Protein AF-A0A7C4V1N6-F1 (afdb_monomer_lite)

Foldseek 3Di:
DDDPDPPPQLFAQPVPLLLVVQVVQVVVVPDPDDDDDQDAAEEEEEEEPDDDPPVSVVVSVVVDPRYDYDYADPPPDPRCPQVDADDPRGQEYEYPYAAQDDDPSSVVRVVNCLQVAREYHYDDNSLNHNLVDLCSCQVQQKHAACAFQDDDPNDGFHHKDKDFQDWWFKQQPDCPPSSNPPPHTDIGGYMAIDRMDGHPQWAAGMATPPPRHDGGPDTWHRDNSYID

Sequence (228 aa):
MFRITNLRRICFMLISVLLLGLMLLSLQSFGSDSKGGESKIKVAVIVGGHNYDKKAFEEMWSSFEDFSVEYLNYKVGNCNFFDSPPNNKYDVIVFYNMNQQLDKKEEENFLEYLKQGRKMIFLHHAVSAFPKWDEFPKIIGAKYFSQDNTLWEGKTYPRSTYKHDVKISVKVVDKEHPVTQGVQDFEEVDEVYGNYCISSEVKPLLETDHPESEKKLAWVNKYLNGEV

pLDDT: mean 85.2, std 20.14, range [24.67, 98.44]

Radius of gyration: 17.95 Å; chains: 1; bounding box: 42×59×53 Å

Secondary structure (DSSP, 8-state):
-----SGGGS-TTHHHHHHHHHHHHHHTTS-----SS-PPEEEEEEEESS---HHHHHHHHHT-TTEEEEEEETTSTT--TTTS---SS-SEEEEEE------HHHHHHHHHHHHTT-EEEE-GGGGGS-TT-TTHHHHHTEE--SSTTEEETTEEEPPPEEEEEEEEEEEES-SSSTTTTTPPPEEEEEEEEES-EE-TTSEEEEE---TTS-SEEEEE-EETTEE-

Structure (mmCIF, N/CA/C/O backbone):
data_AF-A0A7C4V1N6-F1
#
_entry.id   AF-A0A7C4V1N6-F1
#
loop_
_atom_site.group_PDB
_atom_site.id
_atom_site.type_symbol
_atom_site.label_atom_id
_atom_site.label_alt_id
_atom_site.label_comp_id
_atom_site.label_asym_id
_atom_site.label_entity_id
_atom_site.label_seq_id
_atom_site.pdbx_PDB_ins_code
_atom_site.Cartn_x
_atom_site.Cartn_y
_atom_site.Cartn_z
_atom_site.occupancy
_atom_site.B_iso_or_equiv
_atom_site.auth_seq_id
_atom_site.auth_comp_id
_atom_site.auth_asym_id
_atom_site.auth_atom_id
_atom_site.pdbx_PDB_model_num
ATOM 1 N N . MET A 1 1 ? -10.064 -40.727 2.259 1.00 30.38 1 MET A N 1
ATOM 2 C CA . MET A 1 1 ? -9.963 -40.054 3.573 1.00 30.38 1 MET A CA 1
ATOM 3 C C . MET A 1 1 ? -8.667 -39.248 3.578 1.00 30.38 1 MET A C 1
ATOM 5 O O . MET A 1 1 ? -7.636 -39.739 4.014 1.00 30.38 1 MET A O 1
ATOM 9 N N . PHE A 1 2 ? -8.683 -38.069 2.946 1.00 24.67 2 PHE A N 1
ATOM 10 C CA . PHE A 1 2 ? -7.500 -37.214 2.821 1.00 24.67 2 PHE A CA 1
ATOM 11 C C . PHE A 1 2 ? -7.370 -36.345 4.073 1.00 24.67 2 PHE A C 1
ATOM 13 O O . PHE A 1 2 ? -8.328 -35.722 4.522 1.00 24.67 2 PHE A O 1
ATOM 20 N N . ARG A 1 3 ? -6.187 -36.403 4.680 1.00 25.20 3 ARG A N 1
ATOM 21 C CA . ARG A 1 3 ? -5.866 -35.852 5.996 1.00 25.20 3 ARG A CA 1
ATOM 22 C C . ARG A 1 3 ? -5.714 -34.330 5.891 1.00 25.20 3 ARG A C 1
ATOM 24 O O . ARG A 1 3 ? -4.812 -33.833 5.224 1.00 25.20 3 ARG A O 1
ATOM 31 N N . ILE A 1 4 ? -6.614 -33.608 6.553 1.00 34.19 4 ILE A N 1
ATOM 32 C CA . ILE A 1 4 ? -6.615 -32.150 6.703 1.00 34.19 4 ILE A CA 1
ATOM 33 C C . ILE A 1 4 ? -5.501 -31.774 7.689 1.00 34.19 4 ILE A C 1
ATOM 35 O O . ILE A 1 4 ? -5.724 -31.783 8.895 1.00 34.19 4 ILE A O 1
ATOM 39 N N . THR A 1 5 ? -4.288 -31.485 7.212 1.00 32.38 5 THR A N 1
ATOM 40 C CA . THR A 1 5 ? -3.228 -30.920 8.081 1.00 32.38 5 THR A CA 1
ATOM 41 C C . THR A 1 5 ? -2.407 -29.787 7.461 1.00 32.38 5 THR A C 1
ATOM 43 O O . THR A 1 5 ? -1.622 -29.183 8.180 1.00 32.38 5 THR A O 1
ATOM 46 N N . ASN A 1 6 ? -2.623 -29.410 6.194 1.00 27.36 6 ASN A N 1
ATOM 47 C CA . ASN A 1 6 ? -1.847 -28.337 5.540 1.00 27.36 6 ASN A CA 1
ATOM 48 C C . ASN A 1 6 ? -2.623 -27.038 5.256 1.00 27.36 6 ASN A C 1
ATOM 50 O O . ASN A 1 6 ? -2.050 -26.107 4.703 1.00 27.36 6 ASN A O 1
ATOM 54 N N . LEU A 1 7 ? -3.885 -26.918 5.686 1.00 30.20 7 LEU A N 1
ATOM 55 C CA . LEU A 1 7 ? -4.684 -25.703 5.451 1.00 30.20 7 LEU A CA 1
ATOM 56 C C . LEU A 1 7 ? -4.304 -24.509 6.350 1.00 30.20 7 LEU A C 1
ATOM 58 O O . LEU A 1 7 ? -4.672 -23.384 6.048 1.00 30.20 7 LEU A O 1
ATOM 62 N N . ARG A 1 8 ? -3.550 -24.717 7.442 1.00 30.22 8 ARG A N 1
ATOM 63 C CA . ARG A 1 8 ? -3.244 -23.653 8.426 1.00 30.22 8 ARG A CA 1
ATOM 64 C C . ARG A 1 8 ? -2.143 -22.671 8.003 1.00 30.22 8 ARG A C 1
ATOM 66 O O . ARG A 1 8 ? -1.905 -21.718 8.727 1.00 30.22 8 ARG A O 1
ATOM 73 N N . ARG A 1 9 ? -1.454 -22.895 6.878 1.00 34.84 9 ARG A N 1
ATOM 74 C CA . ARG A 1 9 ? -0.401 -21.984 6.376 1.00 34.84 9 ARG A CA 1
ATOM 75 C C . ARG A 1 9 ? -0.792 -21.212 5.114 1.00 34.84 9 ARG A C 1
ATOM 77 O O . ARG A 1 9 ? -0.052 -20.338 4.699 1.00 34.84 9 ARG A O 1
ATOM 84 N N . ILE A 1 10 ? -1.955 -21.513 4.536 1.00 37.00 10 ILE A N 1
ATOM 85 C CA . ILE A 1 10 ? -2.418 -20.934 3.265 1.00 37.00 10 ILE A CA 1
ATOM 86 C C . ILE A 1 10 ? -3.243 -19.645 3.496 1.00 37.00 10 ILE A C 1
ATOM 88 O O . ILE A 1 10 ? -3.502 -18.906 2.557 1.00 37.00 10 ILE A O 1
ATOM 92 N N . CYS A 1 11 ? -3.611 -19.319 4.743 1.00 35.91 11 CYS A N 1
ATOM 93 C CA . CYS A 1 11 ? -4.511 -18.194 5.042 1.00 35.91 11 CYS A CA 1
ATOM 94 C C . CYS A 1 11 ? -3.872 -16.792 5.066 1.00 35.91 11 CYS A C 1
ATOM 96 O O . CYS A 1 11 ? -4.612 -15.824 5.123 1.00 35.91 11 CYS A O 1
ATOM 98 N N . PHE A 1 12 ? -2.548 -16.641 4.991 1.00 45.19 12 PHE A N 1
ATOM 99 C CA . PHE A 1 12 ? -1.875 -15.363 5.298 1.00 45.19 12 PHE A CA 1
ATOM 100 C C . PHE A 1 12 ? -1.852 -14.317 4.164 1.00 45.19 12 PHE A C 1
ATOM 102 O O . PHE A 1 12 ? -1.026 -13.412 4.191 1.00 45.19 12 PHE A O 1
ATOM 109 N N . MET A 1 13 ? -2.684 -14.449 3.127 1.00 42.34 13 MET A N 1
ATOM 110 C CA . MET A 1 13 ? -2.573 -13.601 1.928 1.00 42.34 13 MET A CA 1
ATOM 111 C C . MET A 1 13 ? -3.900 -13.304 1.215 1.00 42.34 13 MET A C 1
ATOM 113 O O . MET A 1 13 ? -3.879 -12.808 0.095 1.00 42.34 13 MET A O 1
ATOM 117 N N . LEU A 1 14 ? -5.067 -13.587 1.799 1.00 46.44 14 LEU A N 1
ATOM 118 C CA . LEU A 1 14 ? -6.325 -13.546 1.036 1.00 46.44 14 LEU A CA 1
ATOM 119 C C . LEU A 1 14 ? -6.780 -12.125 0.646 1.00 46.44 14 LEU A C 1
ATOM 121 O O . LEU A 1 14 ? -7.180 -11.960 -0.507 1.00 46.44 14 LEU A O 1
ATOM 125 N N . ILE A 1 15 ? -6.587 -11.092 1.482 1.00 44.69 15 ILE A N 1
ATOM 126 C CA . ILE A 1 15 ? -6.818 -9.679 1.092 1.00 44.69 15 ILE A CA 1
ATOM 127 C C . ILE A 1 15 ? -5.992 -9.304 -0.138 1.00 44.69 15 ILE A C 1
ATOM 129 O O . ILE A 1 15 ? -6.508 -8.724 -1.092 1.00 44.69 15 ILE A O 1
ATOM 133 N N . SER A 1 16 ? -4.706 -9.665 -0.132 1.00 48.38 16 SER A N 1
ATOM 134 C CA . SER A 1 16 ? -3.779 -9.322 -1.215 1.00 48.38 16 SER A CA 1
ATOM 135 C C . SER A 1 16 ? -4.085 -10.115 -2.489 1.00 48.38 16 SER A C 1
ATOM 137 O O . SER A 1 16 ? -4.024 -9.550 -3.572 1.00 48.38 16 SER A O 1
ATOM 139 N N . VAL A 1 17 ? -4.466 -11.394 -2.370 1.00 49.16 17 VAL A N 1
ATOM 140 C CA . VAL A 1 17 ? -4.774 -12.295 -3.497 1.00 49.16 17 VAL A CA 1
ATOM 141 C C . VAL A 1 17 ? -6.092 -11.920 -4.182 1.00 49.16 17 VAL A C 1
ATOM 143 O O . VAL A 1 17 ? -6.143 -11.866 -5.412 1.00 49.16 17 VAL A O 1
ATOM 146 N N . LEU A 1 18 ? -7.158 -11.654 -3.411 1.00 45.38 18 LEU A N 1
ATOM 147 C CA . LEU A 1 18 ? -8.472 -11.325 -3.972 1.00 45.38 18 LEU A CA 1
ATOM 148 C C . LEU A 1 18 ? -8.456 -9.924 -4.597 1.00 45.38 18 LEU A C 1
ATOM 150 O O . LEU A 1 18 ? -8.887 -9.759 -5.737 1.00 45.38 18 LEU A O 1
ATOM 154 N N . LEU A 1 19 ? -7.897 -8.925 -3.900 1.00 46.72 19 LEU A N 1
ATOM 155 C CA . LEU A 1 19 ? -7.843 -7.557 -4.419 1.00 46.72 19 LEU A CA 1
ATOM 156 C C . LEU A 1 19 ? -6.897 -7.406 -5.609 1.00 46.72 19 LEU A C 1
ATOM 158 O O . LEU A 1 19 ? -7.244 -6.646 -6.505 1.00 46.72 19 LEU A O 1
ATOM 162 N N . LEU A 1 20 ? -5.760 -8.118 -5.684 1.00 50.97 20 LEU A N 1
ATOM 163 C CA . LEU A 1 20 ? -4.904 -8.056 -6.882 1.00 50.97 20 LEU A CA 1
ATOM 164 C C . LEU A 1 20 ? -5.551 -8.706 -8.099 1.00 50.97 20 LEU A C 1
ATOM 166 O O . LEU A 1 20 ? -5.500 -8.131 -9.186 1.00 50.97 20 LEU A O 1
ATOM 170 N N . GLY A 1 21 ? -6.149 -9.890 -7.925 1.00 48.62 21 GLY A N 1
ATOM 171 C CA . GLY A 1 21 ? -6.801 -10.603 -9.023 1.00 48.62 21 GLY A CA 1
ATOM 172 C C . GLY A 1 21 ? -7.907 -9.765 -9.666 1.00 48.62 21 GLY A C 1
ATOM 173 O O . GLY A 1 21 ? -8.040 -9.743 -10.887 1.00 48.62 21 GLY A O 1
ATOM 174 N N . LEU A 1 22 ? -8.645 -9.003 -8.855 1.00 48.56 22 LEU A N 1
ATOM 175 C CA . LEU A 1 22 ? -9.720 -8.131 -9.323 1.00 48.56 22 LEU A CA 1
ATOM 176 C C . LEU A 1 22 ? -9.242 -6.717 -9.711 1.00 48.56 22 LEU A C 1
ATOM 178 O O . LEU A 1 22 ? -9.788 -6.137 -10.649 1.00 48.56 22 LEU A O 1
ATOM 182 N N . MET A 1 23 ? -8.173 -6.180 -9.098 1.00 52.81 23 MET A N 1
ATOM 183 C CA . MET A 1 23 ? -7.529 -4.933 -9.552 1.00 52.81 23 MET A CA 1
ATOM 184 C C . MET A 1 23 ? -7.053 -5.034 -10.989 1.00 52.81 23 MET A C 1
ATOM 186 O O . MET A 1 23 ? -7.202 -4.085 -11.758 1.00 52.81 23 MET A O 1
ATOM 190 N N . LEU A 1 24 ? -6.489 -6.171 -11.375 1.00 49.97 24 LEU A N 1
ATOM 191 C CA . LEU A 1 24 ? -5.810 -6.274 -12.657 1.00 49.97 24 LEU A CA 1
ATOM 192 C C . LEU A 1 24 ? -6.755 -6.658 -13.813 1.00 49.97 24 LEU A C 1
ATOM 194 O O . LEU A 1 24 ? -6.479 -6.293 -14.954 1.00 49.97 24 LEU A O 1
ATOM 198 N N . LEU A 1 25 ? -7.922 -7.252 -13.524 1.00 45.84 25 LEU A N 1
ATOM 199 C CA . LEU A 1 25 ? -9.030 -7.392 -14.488 1.00 45.84 25 LEU A CA 1
ATOM 200 C C . LEU A 1 25 ? -9.585 -6.024 -14.926 1.00 45.84 25 LEU A C 1
ATOM 202 O O . LEU A 1 25 ? -10.039 -5.864 -16.056 1.00 45.84 25 LEU A O 1
ATOM 206 N N . SER A 1 26 ? -9.496 -4.999 -14.072 1.00 46.69 26 SER A N 1
ATOM 207 C CA . SER A 1 26 ? -9.946 -3.647 -14.424 1.00 46.69 26 SER A CA 1
ATOM 208 C C . SER A 1 26 ? -9.027 -2.877 -15.369 1.00 46.69 26 SER A C 1
ATOM 210 O O . SER A 1 26 ? -9.496 -2.018 -16.121 1.00 46.69 26 SER A O 1
ATOM 212 N N . LEU A 1 27 ? -7.730 -3.205 -15.378 1.00 45.31 27 LEU A N 1
ATOM 213 C CA . LEU A 1 27 ? -6.761 -2.624 -16.311 1.00 45.31 27 LEU A CA 1
ATOM 214 C C . LEU A 1 27 ? -7.036 -3.060 -17.755 1.00 45.31 27 LEU A C 1
ATOM 216 O O . LEU A 1 27 ? -6.736 -2.304 -18.675 1.00 45.31 27 LEU A O 1
ATOM 220 N N . GLN A 1 28 ? -7.684 -4.213 -17.962 1.00 46.81 28 GLN A N 1
ATOM 221 C CA . GLN A 1 28 ? -8.101 -4.666 -19.294 1.00 46.81 28 GLN A CA 1
ATOM 222 C C . GLN A 1 28 ? -9.187 -3.763 -19.914 1.00 46.81 28 GLN A C 1
ATOM 224 O O . GLN A 1 28 ? -9.349 -3.743 -21.132 1.00 46.81 28 GLN A O 1
ATOM 229 N N . SER A 1 29 ? -9.908 -2.971 -19.108 1.00 42.69 29 SER A N 1
ATOM 230 C CA . SER A 1 29 ? -11.004 -2.111 -19.586 1.00 42.69 29 SER A CA 1
ATOM 231 C C . SER A 1 29 ? -10.545 -0.711 -20.039 1.00 42.69 29 SER A C 1
ATOM 233 O O . SER A 1 29 ? -11.284 -0.001 -20.719 1.00 42.69 29 SER A O 1
ATOM 235 N N . PHE A 1 30 ? -9.299 -0.315 -19.742 1.00 44.62 30 PHE A N 1
ATOM 236 C CA . PHE A 1 30 ? -8.688 0.941 -20.204 1.00 44.62 30 PHE A CA 1
ATOM 237 C C . PHE A 1 30 ? -7.639 0.675 -21.293 1.00 44.62 30 PHE A C 1
ATOM 239 O O . PHE A 1 30 ? -6.458 0.963 -21.127 1.00 44.62 30 PHE A O 1
ATOM 246 N N . GLY A 1 31 ? -8.061 0.107 -22.425 1.00 41.31 31 GLY A N 1
ATOM 247 C CA . GLY A 1 31 ? -7.138 -0.115 -23.540 1.00 41.31 31 GLY A CA 1
ATOM 248 C C . GLY A 1 31 ? -7.642 -1.014 -24.659 1.00 41.31 31 GLY A C 1
ATOM 249 O O . GLY A 1 31 ? -6.881 -1.844 -25.144 1.00 41.31 31 GLY A O 1
ATOM 250 N N . SER A 1 32 ? -8.894 -0.872 -25.106 1.00 39.78 32 SER A N 1
ATOM 251 C CA . SER A 1 32 ? -9.299 -1.499 -26.370 1.00 39.78 32 SER A CA 1
ATOM 252 C C . SER A 1 32 ? -8.825 -0.644 -27.544 1.00 39.78 32 SER A C 1
ATOM 254 O O . SER A 1 32 ? -9.562 0.185 -28.062 1.00 39.78 32 SER A O 1
ATOM 256 N N . ASP A 1 33 ? -7.554 -0.821 -27.900 1.00 45.81 33 ASP A N 1
ATOM 257 C CA . ASP A 1 33 ? -7.076 -0.715 -29.279 1.00 45.81 33 ASP A CA 1
ATOM 258 C C . ASP A 1 33 ? -5.694 -1.377 -29.393 1.00 45.81 33 ASP A C 1
ATOM 260 O O . A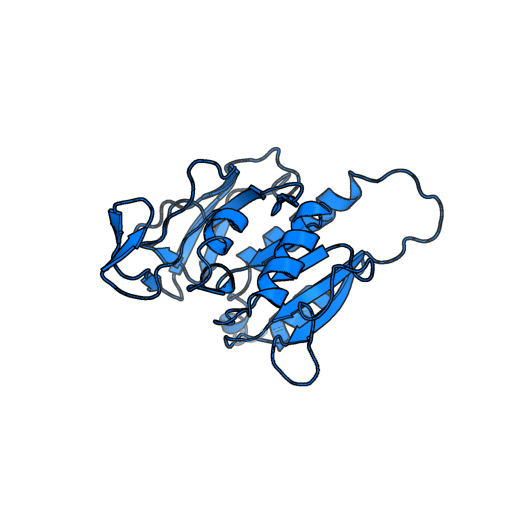SP A 1 33 ? -4.656 -0.734 -29.521 1.00 45.81 33 ASP A O 1
ATOM 264 N N . SER A 1 34 ? -5.661 -2.711 -29.365 1.00 36.22 34 SER A N 1
ATOM 265 C CA . SER A 1 34 ? -4.639 -3.431 -30.127 1.00 36.22 34 SER A CA 1
ATOM 266 C C . SER A 1 34 ? -5.130 -4.817 -30.543 1.00 36.22 34 SER A C 1
ATOM 268 O O . SER A 1 34 ? -5.436 -5.689 -29.737 1.00 36.22 34 SER A O 1
ATOM 270 N N . LYS A 1 35 ? -5.216 -5.024 -31.860 1.00 43.31 35 LYS A N 1
ATOM 271 C CA . LYS A 1 35 ? -5.201 -6.358 -32.458 1.00 43.31 35 LYS A CA 1
ATOM 272 C C . LYS A 1 35 ? -3.754 -6.855 -32.455 1.00 43.31 35 LYS A C 1
ATOM 274 O O . LYS A 1 35 ? -2.926 -6.255 -33.134 1.00 43.31 35 LYS A O 1
ATOM 279 N N . GLY A 1 36 ? -3.483 -7.981 -31.795 1.00 35.53 36 GLY A N 1
ATOM 280 C CA . GLY A 1 36 ? -2.269 -8.778 -32.010 1.00 35.53 36 GLY A CA 1
ATOM 281 C C . GLY A 1 36 ? -1.688 -9.372 -30.729 1.00 35.53 36 GLY A C 1
ATOM 282 O O . GLY A 1 36 ? -1.087 -8.635 -29.967 1.00 35.53 36 GLY A O 1
ATOM 283 N N . GLY A 1 37 ? -1.862 -10.692 -30.541 1.00 47.12 37 GLY A N 1
ATOM 284 C CA . GLY A 1 37 ? -1.212 -11.557 -29.537 1.00 47.12 37 GLY A CA 1
ATOM 285 C C . GLY A 1 37 ? -0.864 -10.883 -28.210 1.00 47.12 37 GLY A C 1
ATOM 286 O O . GLY A 1 37 ? 0.243 -10.369 -28.083 1.00 47.12 37 GLY A O 1
ATOM 287 N N . GLU A 1 38 ? -1.795 -10.892 -27.252 1.00 58.28 38 GLU A N 1
ATOM 288 C CA . GLU A 1 38 ? -1.696 -10.126 -26.003 1.00 58.28 38 GLU A CA 1
ATOM 289 C C . GLU A 1 38 ? -0.342 -10.318 -25.306 1.00 58.28 38 GLU A C 1
ATOM 291 O O . GLU A 1 38 ? -0.003 -11.386 -24.791 1.00 58.28 38 GLU A O 1
ATOM 296 N N . SER A 1 39 ? 0.473 -9.263 -25.321 1.00 83.25 39 SER A N 1
ATOM 297 C CA . SER A 1 39 ? 1.697 -9.209 -24.535 1.00 83.25 39 SER A CA 1
ATOM 298 C C . SER A 1 39 ? 1.329 -9.125 -23.058 1.00 83.25 39 SER A C 1
ATOM 300 O O . SER A 1 39 ? 0.573 -8.233 -22.676 1.00 83.25 39 SER A O 1
ATOM 302 N N . LYS A 1 40 ? 1.901 -10.008 -22.234 1.00 92.56 40 LYS A N 1
ATOM 303 C CA . LYS A 1 40 ? 1.703 -10.005 -20.778 1.00 92.56 40 LYS A CA 1
ATOM 304 C C . LYS A 1 40 ? 1.971 -8.627 -20.163 1.00 92.56 40 LYS A C 1
ATOM 306 O O . LYS A 1 40 ? 2.963 -7.984 -20.518 1.00 92.56 40 LYS A O 1
ATOM 311 N N . ILE A 1 41 ? 1.157 -8.244 -19.182 1.00 93.81 41 ILE A N 1
ATOM 312 C CA . ILE A 1 41 ? 1.354 -7.045 -18.360 1.00 93.81 41 ILE A CA 1
ATOM 313 C C . ILE A 1 41 ? 2.617 -7.245 -17.510 1.00 93.81 41 ILE A C 1
ATOM 315 O O . ILE A 1 41 ? 2.747 -8.229 -16.778 1.00 93.81 41 ILE A O 1
ATOM 319 N N . LYS A 1 42 ? 3.577 -6.325 -17.607 1.00 95.38 42 LYS A N 1
ATOM 320 C CA . LYS A 1 42 ? 4.864 -6.405 -16.906 1.00 95.38 42 LYS A CA 1
ATOM 321 C C . LYS A 1 42 ? 4.752 -5.777 -15.526 1.00 95.38 42 LYS A C 1
ATOM 323 O O . LYS A 1 42 ? 4.500 -4.579 -15.404 1.00 95.38 42 LYS A O 1
ATOM 328 N N . VAL A 1 43 ? 5.012 -6.568 -14.491 1.00 95.56 43 VAL A N 1
ATOM 329 C CA . VAL A 1 43 ? 4.861 -6.153 -13.094 1.00 95.56 43 VAL A CA 1
ATOM 330 C C . VAL A 1 43 ? 6.211 -6.190 -12.389 1.00 95.56 43 VAL A C 1
ATOM 332 O O . VAL A 1 43 ? 6.860 -7.234 -12.342 1.00 95.56 43 VAL A O 1
ATOM 335 N N . ALA A 1 44 ? 6.620 -5.063 -11.808 1.00 95.62 44 ALA A N 1
ATOM 336 C CA . ALA A 1 44 ? 7.707 -5.039 -10.833 1.00 95.62 44 ALA A CA 1
ATOM 337 C C . ALA A 1 44 ? 7.130 -5.246 -9.437 1.00 95.62 44 ALA A C 1
ATOM 339 O O . ALA A 1 44 ? 6.352 -4.416 -8.975 1.00 95.62 44 ALA A O 1
ATOM 340 N N . VAL A 1 45 ? 7.529 -6.312 -8.748 1.00 96.19 45 VAL A N 1
ATOM 341 C CA . VAL A 1 45 ? 7.132 -6.550 -7.357 1.00 96.19 45 VAL A CA 1
ATOM 342 C C . VAL A 1 45 ? 8.312 -6.227 -6.453 1.00 96.19 45 VAL A C 1
ATOM 344 O O . VAL A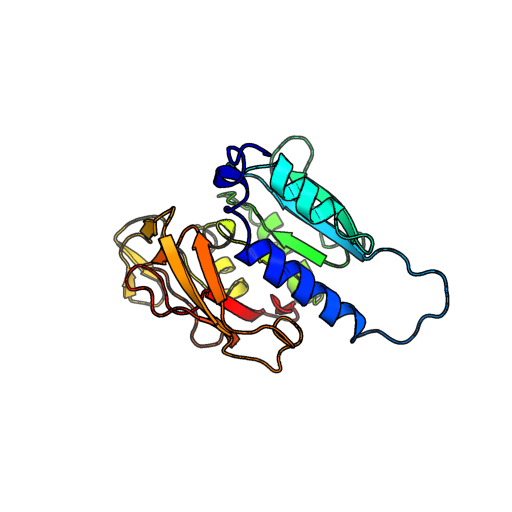 1 45 ? 9.275 -6.987 -6.346 1.00 96.19 45 VAL A O 1
ATOM 347 N N . ILE A 1 46 ? 8.239 -5.063 -5.819 1.00 95.38 46 ILE A N 1
ATOM 348 C CA . ILE A 1 46 ? 9.217 -4.566 -4.863 1.00 95.38 46 ILE A CA 1
ATOM 349 C C . ILE A 1 46 ? 8.983 -5.277 -3.531 1.00 95.38 46 ILE A C 1
ATOM 351 O O . ILE A 1 46 ? 7.944 -5.107 -2.894 1.00 95.38 46 ILE A O 1
ATOM 355 N N . VAL A 1 47 ? 9.958 -6.074 -3.105 1.00 95.56 47 VAL A N 1
ATOM 356 C CA . VAL A 1 47 ? 9.936 -6.830 -1.844 1.00 95.56 47 VAL A CA 1
ATOM 357 C C . VAL A 1 47 ? 11.125 -6.441 -0.969 1.00 95.56 47 VAL A C 1
ATOM 359 O O . VAL A 1 47 ? 12.051 -5.777 -1.430 1.00 95.56 47 VAL A O 1
ATOM 362 N N . GLY A 1 48 ? 11.129 -6.884 0.288 1.00 93.12 48 GLY A N 1
ATOM 363 C CA . GLY A 1 48 ? 12.252 -6.694 1.211 1.00 93.12 48 GLY A CA 1
ATOM 364 C C . GLY A 1 48 ? 11.875 -5.909 2.465 1.00 93.12 48 GLY A C 1
ATOM 365 O O . GLY A 1 48 ? 10.751 -5.441 2.620 1.00 93.12 48 GLY A O 1
ATOM 366 N N . GLY A 1 49 ? 12.803 -5.811 3.417 1.00 92.00 49 GLY A N 1
ATOM 367 C CA . GLY A 1 49 ? 12.592 -5.110 4.693 1.00 92.00 49 GLY A CA 1
ATOM 368 C C . GLY A 1 49 ? 11.704 -5.833 5.718 1.00 92.00 49 GLY A C 1
ATOM 369 O O . GLY A 1 49 ? 11.765 -5.495 6.897 1.00 92.00 49 GLY A O 1
ATOM 370 N N . HIS A 1 50 ? 10.940 -6.851 5.313 1.00 92.88 50 HIS A N 1
ATOM 371 C CA . HIS A 1 50 ? 10.173 -7.715 6.211 1.00 92.88 50 HIS A CA 1
ATOM 372 C C . HIS A 1 50 ? 10.083 -9.151 5.674 1.00 92.88 50 HIS A C 1
ATOM 374 O O . HIS A 1 50 ? 10.197 -9.377 4.467 1.00 92.88 50 HIS A O 1
ATOM 380 N N . ASN A 1 51 ? 9.919 -10.119 6.577 1.00 90.56 51 ASN A N 1
ATOM 381 C CA . ASN A 1 51 ? 9.755 -11.525 6.215 1.00 90.56 51 ASN A CA 1
ATOM 382 C C . ASN A 1 51 ? 8.314 -11.788 5.772 1.00 90.56 51 ASN A C 1
ATOM 384 O O . ASN A 1 51 ? 7.387 -11.177 6.286 1.00 90.56 51 ASN A O 1
ATOM 388 N N . TYR A 1 52 ? 8.140 -12.741 4.863 1.00 91.75 52 TYR A N 1
ATOM 389 C CA . TYR A 1 52 ? 6.840 -13.202 4.383 1.00 91.75 52 TYR A CA 1
ATOM 390 C C . TYR A 1 52 ? 6.964 -14.642 3.866 1.00 91.75 52 TYR A C 1
ATOM 392 O O . TYR A 1 52 ? 8.080 -15.139 3.659 1.00 91.75 52 TYR A O 1
ATOM 400 N N . ASP A 1 53 ? 5.838 -15.326 3.644 1.00 93.88 53 ASP A N 1
ATOM 401 C CA . ASP A 1 53 ? 5.842 -16.631 2.975 1.00 93.88 53 ASP A CA 1
ATOM 402 C C . ASP A 1 53 ? 6.106 -16.447 1.477 1.00 93.88 53 ASP A C 1
ATOM 404 O O . ASP A 1 53 ? 5.198 -16.315 0.655 1.00 93.88 53 ASP A O 1
ATOM 408 N N . LYS A 1 54 ? 7.394 -16.417 1.130 1.00 93.06 54 LYS A N 1
ATOM 409 C CA . LYS A 1 54 ? 7.851 -16.205 -0.241 1.00 93.06 54 LYS A CA 1
ATOM 410 C C . LYS A 1 54 ? 7.264 -17.218 -1.218 1.00 93.06 54 LYS A C 1
ATOM 412 O O . LYS A 1 54 ? 6.877 -16.839 -2.316 1.00 93.06 54 LYS A O 1
ATOM 417 N N . LYS A 1 55 ? 7.188 -18.490 -0.820 1.00 94.25 55 LYS A N 1
ATOM 418 C CA . LYS A 1 55 ? 6.717 -19.552 -1.708 1.00 94.25 55 LYS A CA 1
ATOM 419 C C . LYS A 1 55 ? 5.244 -19.344 -2.046 1.00 94.25 55 LYS A C 1
ATOM 421 O O . LYS A 1 55 ? 4.904 -19.333 -3.222 1.00 94.25 55 LYS A O 1
ATOM 426 N N . ALA A 1 56 ? 4.398 -19.144 -1.038 1.00 92.44 56 ALA A N 1
ATOM 427 C CA . ALA A 1 56 ? 2.971 -18.936 -1.267 1.00 92.44 56 ALA A CA 1
ATOM 428 C C . ALA A 1 56 ? 2.695 -17.645 -2.063 1.00 92.44 56 ALA A C 1
ATOM 430 O O . ALA A 1 56 ? 1.831 -17.636 -2.938 1.00 92.44 56 ALA A O 1
ATOM 431 N N . PHE A 1 57 ? 3.467 -16.578 -1.827 1.00 91.44 57 PHE A N 1
ATOM 432 C CA . PHE A 1 57 ? 3.342 -15.328 -2.581 1.00 91.44 57 PHE A CA 1
ATOM 433 C C . PHE A 1 57 ? 3.732 -15.497 -4.057 1.00 91.44 57 PHE A C 1
ATOM 435 O O . PHE A 1 57 ? 3.019 -15.035 -4.947 1.00 91.44 57 PHE A O 1
ATOM 442 N N . GLU A 1 58 ? 4.838 -16.188 -4.342 1.00 93.75 58 GLU A N 1
ATOM 443 C CA . GLU A 1 58 ? 5.263 -16.475 -5.717 1.00 93.75 58 GLU A CA 1
ATOM 444 C C . GLU A 1 58 ? 4.314 -17.455 -6.427 1.00 93.75 58 GLU A C 1
ATOM 446 O O . GLU A 1 58 ? 4.035 -17.281 -7.614 1.00 93.75 58 GLU A O 1
ATOM 451 N N . GLU A 1 59 ? 3.762 -18.444 -5.716 1.00 93.81 59 GLU A N 1
ATOM 452 C CA . GLU A 1 59 ? 2.735 -19.356 -6.243 1.00 93.81 59 GLU A CA 1
ATOM 453 C C . GLU A 1 59 ? 1.446 -18.610 -6.617 1.00 93.81 59 GLU A C 1
ATOM 455 O O . GLU A 1 59 ? 0.896 -18.863 -7.689 1.00 93.81 59 GLU A O 1
ATOM 460 N N . MET A 1 60 ? 0.999 -17.649 -5.796 1.00 91.88 60 MET A N 1
ATOM 461 C CA . MET A 1 60 ? -0.130 -16.771 -6.128 1.00 91.88 60 MET A CA 1
ATOM 462 C C . MET A 1 60 ? 0.130 -16.030 -7.441 1.00 91.88 60 MET A C 1
ATOM 464 O O . MET A 1 60 ? -0.664 -16.119 -8.371 1.00 91.88 60 MET A O 1
ATOM 468 N N . TRP A 1 61 ? 1.245 -15.311 -7.540 1.00 92.75 61 TRP A N 1
ATOM 469 C CA . TRP A 1 61 ? 1.580 -14.546 -8.741 1.00 92.75 61 TRP A CA 1
ATOM 470 C C . TRP A 1 61 ? 1.717 -15.416 -9.991 1.00 92.75 61 TRP A C 1
ATOM 472 O O . TRP A 1 61 ? 1.262 -15.029 -11.063 1.00 92.75 61 TRP A O 1
ATOM 482 N N . SER A 1 62 ? 2.304 -16.605 -9.845 1.00 91.56 62 SER A N 1
ATOM 483 C CA . SER A 1 62 ? 2.474 -17.566 -10.941 1.00 91.56 62 SER A CA 1
ATOM 484 C C . SER A 1 62 ? 1.149 -18.156 -11.429 1.00 91.56 62 SER A C 1
ATOM 486 O O . SER A 1 62 ? 1.103 -18.699 -12.530 1.00 91.56 62 SER A O 1
ATOM 488 N N . SER A 1 63 ? 0.081 -18.069 -10.627 1.00 93.62 63 SER A N 1
ATOM 489 C CA . SER A 1 63 ? -1.256 -18.525 -11.023 1.00 93.62 63 SER A CA 1
ATOM 490 C C . SER A 1 63 ? -1.947 -17.596 -12.027 1.00 93.62 63 SER A C 1
ATOM 492 O O . SER A 1 63 ? -2.931 -17.994 -12.646 1.00 93.62 63 SER A O 1
ATOM 494 N N . PHE A 1 64 ? -1.427 -16.382 -12.225 1.00 90.69 64 PHE A N 1
ATOM 495 C CA . PHE A 1 64 ? -1.962 -15.425 -13.183 1.00 90.69 64 PHE A CA 1
ATOM 496 C C . PHE A 1 64 ? -1.186 -15.473 -14.508 1.00 90.69 64 PHE A C 1
ATOM 498 O O . PHE A 1 64 ? -0.034 -15.043 -14.595 1.00 90.69 64 PHE A O 1
ATOM 505 N N . GLU A 1 65 ? -1.821 -15.970 -15.569 1.00 91.88 65 GLU A N 1
ATOM 506 C CA . GLU A 1 65 ? -1.157 -16.168 -16.865 1.00 91.88 65 GLU A CA 1
ATOM 507 C C . GLU A 1 65 ? -0.856 -14.853 -17.605 1.00 91.88 65 GLU A C 1
ATOM 509 O O . GLU A 1 65 ? 0.135 -14.781 -18.343 1.00 91.88 65 GLU A O 1
ATOM 514 N N . ASP A 1 66 ? -1.638 -13.805 -17.337 1.00 92.94 66 ASP A N 1
ATOM 515 C CA . ASP A 1 66 ? -1.568 -12.502 -18.009 1.00 92.94 66 ASP A CA 1
ATOM 516 C C . ASP A 1 66 ? -0.409 -11.612 -17.526 1.00 92.94 66 ASP A C 1
ATOM 518 O O . ASP A 1 66 ? -0.100 -10.605 -18.169 1.00 92.94 66 ASP A O 1
ATOM 522 N N . PHE A 1 67 ? 0.274 -11.971 -16.428 1.00 93.50 67 PHE A N 1
ATOM 523 C CA . PHE A 1 67 ? 1.372 -11.172 -15.865 1.00 93.50 67 PHE A CA 1
ATOM 524 C C . PHE A 1 67 ? 2.753 -11.765 -16.149 1.00 93.50 67 PHE A C 1
ATOM 526 O O . PHE A 1 67 ? 2.995 -12.972 -16.098 1.00 93.50 67 PHE A O 1
ATOM 533 N N . SER A 1 68 ? 3.702 -10.871 -16.411 1.00 95.88 68 SER A N 1
ATOM 534 C CA . SER A 1 68 ? 5.136 -11.138 -16.377 1.00 95.88 68 SER A CA 1
ATOM 535 C C . SER A 1 68 ? 5.716 -10.442 -15.151 1.00 95.88 68 SER A C 1
ATOM 537 O O . SER A 1 68 ? 5.928 -9.230 -15.169 1.00 95.88 68 SER A O 1
ATOM 539 N N . VAL A 1 69 ? 5.961 -11.208 -14.089 1.00 96.12 69 VAL A N 1
ATOM 540 C CA . VAL A 1 69 ? 6.351 -10.682 -12.775 1.00 96.12 69 VAL A CA 1
ATOM 541 C C . VAL A 1 69 ? 7.867 -10.743 -12.584 1.00 96.12 69 VAL A C 1
ATOM 543 O O . VAL A 1 69 ? 8.478 -11.797 -12.745 1.00 96.12 69 VAL A O 1
ATOM 546 N N . GLU A 1 70 ? 8.474 -9.619 -12.203 1.00 95.56 70 GLU A N 1
ATOM 547 C CA . GLU A 1 70 ? 9.871 -9.535 -11.771 1.00 95.56 70 GLU A CA 1
ATOM 548 C C . GLU A 1 70 ? 9.933 -9.115 -10.299 1.00 95.56 70 GLU A C 1
ATOM 550 O O . GLU A 1 70 ? 9.488 -8.026 -9.931 1.00 95.56 70 GLU A O 1
ATOM 555 N N . TYR A 1 71 ? 10.503 -9.973 -9.452 1.00 94.88 71 TYR A N 1
ATOM 556 C CA . TYR A 1 71 ? 10.699 -9.677 -8.034 1.00 94.88 71 TYR A CA 1
ATOM 557 C C . TYR A 1 71 ? 11.999 -8.912 -7.816 1.00 94.88 71 TYR A C 1
ATOM 559 O O . TYR A 1 71 ? 13.088 -9.394 -8.133 1.00 94.88 71 TYR A O 1
ATOM 567 N N . LEU A 1 72 ? 11.886 -7.737 -7.209 1.00 94.31 72 LEU A N 1
ATOM 568 C CA . LEU A 1 72 ? 12.991 -6.832 -6.934 1.00 94.31 72 LEU A CA 1
ATOM 569 C C . LEU A 1 72 ? 13.148 -6.684 -5.420 1.00 94.31 72 LEU A C 1
ATOM 571 O O . LEU A 1 72 ? 12.362 -6.003 -4.764 1.00 94.31 72 LEU A O 1
ATOM 575 N N . ASN A 1 73 ? 14.152 -7.353 -4.848 1.00 93.44 73 ASN A N 1
ATOM 576 C CA . ASN A 1 73 ? 14.444 -7.256 -3.417 1.00 93.44 73 ASN A CA 1
ATOM 577 C C . ASN A 1 73 ? 15.187 -5.949 -3.121 1.00 93.44 73 ASN A C 1
ATOM 579 O O . ASN A 1 73 ? 16.403 -5.856 -3.292 1.00 93.44 73 ASN A O 1
ATOM 583 N N . TYR A 1 74 ? 14.440 -4.927 -2.718 1.00 91.31 74 TYR A N 1
ATOM 584 C CA . TYR A 1 74 ? 14.933 -3.565 -2.613 1.00 91.31 74 TYR A CA 1
ATOM 585 C C . TYR A 1 74 ? 16.081 -3.435 -1.606 1.00 91.31 74 TYR A C 1
ATOM 587 O O . TYR A 1 74 ? 15.992 -3.924 -0.476 1.00 91.31 74 TYR A O 1
ATOM 595 N N . LYS A 1 75 ? 17.159 -2.753 -2.027 1.00 84.75 75 LYS A N 1
ATOM 596 C CA . LYS A 1 75 ? 18.434 -2.591 -1.296 1.00 84.75 75 LYS A CA 1
ATOM 597 C C . LYS A 1 75 ? 19.188 -3.898 -1.004 1.00 84.75 75 LYS A C 1
ATOM 599 O O . LYS A 1 75 ? 20.121 -3.897 -0.203 1.00 84.75 75 LYS A O 1
ATOM 604 N N . VAL A 1 76 ? 18.828 -5.007 -1.652 1.00 84.75 76 VAL A N 1
ATOM 605 C CA . VAL A 1 76 ? 19.564 -6.274 -1.567 1.00 84.75 76 VAL A CA 1
ATOM 606 C C . VAL A 1 76 ? 20.127 -6.639 -2.940 1.00 84.75 76 VAL A C 1
ATOM 608 O O . VAL A 1 76 ? 19.447 -6.547 -3.962 1.00 84.75 76 VAL A O 1
ATOM 611 N N . GLY A 1 77 ? 21.389 -7.077 -2.969 1.00 79.62 77 GLY A N 1
ATOM 612 C CA . GLY A 1 77 ? 22.086 -7.398 -4.214 1.00 79.62 77 GLY A CA 1
ATOM 613 C C . GLY A 1 77 ? 22.234 -6.164 -5.107 1.00 79.62 77 GLY A C 1
ATOM 614 O O . GLY A 1 77 ? 22.651 -5.112 -4.637 1.00 79.62 77 GLY A O 1
ATOM 615 N N . ASN A 1 78 ? 21.870 -6.298 -6.384 1.00 71.25 78 ASN A N 1
ATOM 616 C CA . ASN A 1 78 ? 21.964 -5.226 -7.384 1.00 71.25 78 ASN A CA 1
ATOM 617 C C . ASN A 1 78 ? 20.614 -4.534 -7.653 1.00 71.25 78 ASN A C 1
ATOM 619 O O . ASN A 1 78 ? 20.427 -3.944 -8.714 1.00 71.25 78 ASN A O 1
ATOM 623 N N . CYS A 1 79 ? 19.643 -4.646 -6.741 1.00 81.25 79 CYS A N 1
ATOM 624 C CA . CYS A 1 79 ? 18.339 -4.018 -6.921 1.00 81.25 79 CYS A CA 1
ATOM 625 C C . CYS A 1 79 ? 18.416 -2.504 -6.669 1.00 81.25 79 CYS A C 1
ATOM 627 O O . CYS A 1 79 ? 18.420 -2.059 -5.521 1.00 81.25 79 CYS A O 1
ATOM 629 N N . ASN A 1 80 ? 18.401 -1.739 -7.758 1.00 78.44 80 ASN A N 1
ATOM 630 C CA . ASN A 1 80 ? 18.593 -0.290 -7.815 1.00 78.44 80 ASN A CA 1
ATOM 631 C C . ASN A 1 80 ? 17.364 0.444 -8.393 1.00 78.44 80 ASN A C 1
ATOM 633 O O . ASN A 1 80 ? 17.484 1.376 -9.188 1.00 78.44 80 ASN A O 1
ATOM 637 N N . PHE A 1 81 ? 16.161 -0.036 -8.054 1.00 86.12 81 PHE A N 1
ATOM 638 C CA . PHE A 1 81 ? 14.911 0.353 -8.721 1.00 86.12 81 PHE A CA 1
ATOM 639 C C . PHE A 1 81 ? 14.653 1.871 -8.731 1.00 86.12 81 PHE A C 1
ATOM 641 O O . PHE A 1 81 ? 14.145 2.391 -9.724 1.00 86.12 81 PHE A O 1
ATOM 648 N N . PHE A 1 82 ? 15.047 2.575 -7.664 1.00 85.19 82 PHE A N 1
ATOM 649 C CA . PHE A 1 82 ? 14.906 4.028 -7.536 1.00 85.19 82 PHE A CA 1
ATOM 650 C C . PHE A 1 82 ? 16.203 4.811 -7.784 1.00 85.19 82 PHE A C 1
ATOM 652 O O . PHE A 1 82 ? 16.201 6.035 -7.683 1.00 85.19 82 PHE A O 1
ATOM 659 N N . ASP A 1 83 ? 17.306 4.165 -8.164 1.00 84.75 83 ASP A N 1
ATOM 660 C CA . ASP A 1 83 ? 18.587 4.848 -8.399 1.00 84.75 83 ASP A CA 1
ATOM 661 C C . ASP A 1 83 ? 18.575 5.678 -9.695 1.00 84.75 83 ASP A C 1
ATOM 663 O O . ASP A 1 83 ? 19.395 6.590 -9.878 1.00 84.75 83 ASP A O 1
ATOM 667 N N . SER A 1 84 ? 17.661 5.339 -10.610 1.00 82.50 84 SER A N 1
ATOM 668 C CA . SER A 1 84 ? 17.482 5.974 -11.916 1.00 82.50 84 SER A CA 1
ATOM 669 C C . SER A 1 84 ? 16.062 6.524 -12.082 1.00 82.50 84 SER A C 1
ATOM 671 O O . SER A 1 84 ? 15.133 5.989 -11.472 1.00 82.50 84 SER A O 1
ATOM 673 N N . PRO A 1 85 ? 15.876 7.550 -12.936 1.00 81.19 85 PRO A N 1
ATOM 674 C CA . PRO A 1 85 ? 14.552 8.041 -13.295 1.00 81.19 85 PRO A CA 1
ATOM 675 C C . PRO A 1 85 ? 13.657 6.932 -13.863 1.00 81.19 85 PRO A C 1
ATOM 677 O O . PRO A 1 85 ? 14.168 5.905 -14.332 1.00 81.19 85 PRO A O 1
ATOM 680 N N . PRO A 1 86 ? 12.331 7.147 -13.880 1.00 82.31 86 PRO A N 1
ATOM 681 C CA . PRO A 1 86 ? 11.392 6.168 -14.391 1.00 82.31 86 PRO A CA 1
ATOM 682 C C . PRO A 1 86 ? 11.736 5.678 -15.788 1.00 82.31 86 PRO A C 1
ATOM 684 O O . PRO A 1 86 ? 12.128 6.443 -16.670 1.00 82.31 86 PRO A O 1
ATOM 687 N N . ASN A 1 87 ? 11.532 4.384 -15.996 1.00 83.12 87 ASN A N 1
ATOM 688 C CA . ASN A 1 87 ? 11.630 3.755 -17.301 1.00 83.12 87 ASN A CA 1
ATOM 689 C C . ASN A 1 87 ? 10.292 3.098 -17.675 1.00 83.12 87 ASN A C 1
ATOM 691 O O . ASN A 1 87 ? 9.407 2.913 -16.843 1.00 83.12 87 ASN A O 1
ATOM 695 N N . ASN A 1 88 ? 10.154 2.723 -18.946 1.00 85.81 88 ASN A N 1
ATOM 696 C CA . ASN A 1 88 ? 8.966 2.041 -19.468 1.00 85.81 88 ASN A CA 1
ATOM 697 C C . ASN A 1 88 ? 9.073 0.507 -19.355 1.00 85.81 88 ASN A C 1
ATOM 699 O O . ASN A 1 88 ? 8.474 -0.202 -20.160 1.00 85.81 88 ASN A O 1
ATOM 703 N N . LYS A 1 89 ? 9.885 -0.031 -18.429 1.00 91.12 89 LYS A N 1
ATOM 704 C CA . LYS A 1 89 ? 10.089 -1.487 -18.318 1.00 91.12 89 LYS A CA 1
ATOM 705 C C . LYS A 1 89 ? 8.854 -2.200 -17.762 1.00 91.12 89 LYS A C 1
ATOM 707 O O . LYS A 1 89 ? 8.594 -3.326 -18.181 1.00 91.12 89 LYS A O 1
ATOM 712 N N . TYR A 1 90 ? 8.121 -1.553 -16.856 1.00 92.44 90 TYR A N 1
ATOM 713 C CA . TYR A 1 90 ? 6.965 -2.127 -16.167 1.00 92.44 90 TYR A CA 1
ATOM 714 C C . TYR A 1 90 ? 5.716 -1.269 -16.355 1.00 92.44 90 TYR A C 1
ATOM 716 O O . TYR A 1 90 ? 5.784 -0.034 -16.355 1.00 92.44 90 TYR A O 1
ATOM 724 N N . ASP A 1 91 ? 4.581 -1.947 -16.471 1.00 91.56 91 ASP A N 1
ATOM 725 C CA . ASP A 1 91 ? 3.257 -1.341 -16.579 1.00 91.56 91 ASP A CA 1
ATOM 726 C C . ASP A 1 91 ? 2.704 -1.009 -15.185 1.00 91.56 91 ASP A C 1
ATOM 728 O O . ASP A 1 91 ? 2.099 0.045 -14.988 1.00 91.56 91 ASP A O 1
ATOM 732 N N . VAL A 1 92 ? 2.980 -1.878 -14.202 1.00 92.56 92 VAL A N 1
ATOM 733 C CA . VAL A 1 92 ? 2.53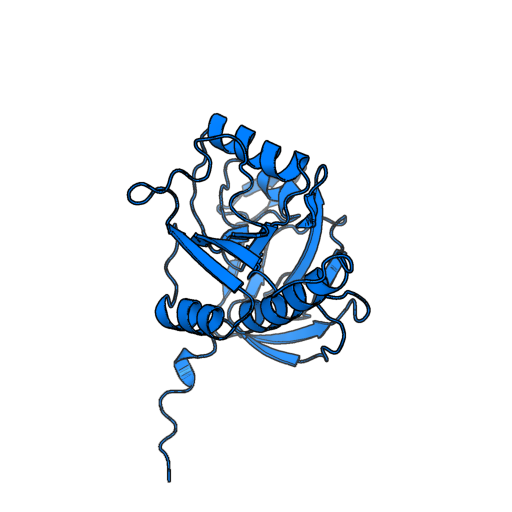1 -1.751 -12.806 1.00 92.56 92 VAL A CA 1
ATOM 734 C C . VAL A 1 92 ? 3.689 -2.012 -11.844 1.00 92.56 92 VAL A C 1
ATOM 736 O O . VAL A 1 92 ? 4.528 -2.889 -12.074 1.00 92.56 92 VAL A O 1
ATOM 739 N N . ILE A 1 93 ? 3.725 -1.257 -10.747 1.00 94.62 93 ILE A N 1
ATOM 740 C CA . ILE A 1 93 ? 4.701 -1.423 -9.666 1.00 94.62 93 ILE A CA 1
ATOM 741 C C . ILE A 1 93 ? 3.949 -1.817 -8.395 1.00 94.62 93 ILE A C 1
ATOM 743 O O . ILE A 1 93 ? 3.086 -1.084 -7.926 1.00 94.62 93 ILE A O 1
ATOM 747 N N . VAL A 1 94 ? 4.274 -2.968 -7.820 1.00 96.50 94 VAL A N 1
ATOM 748 C CA . VAL A 1 94 ? 3.648 -3.473 -6.596 1.00 96.50 94 VAL A CA 1
ATOM 749 C C . VAL A 1 94 ? 4.649 -3.428 -5.458 1.00 96.50 94 VAL A C 1
ATOM 751 O O . VAL A 1 94 ? 5.755 -3.943 -5.577 1.00 96.50 94 VAL A O 1
ATOM 754 N N . PHE A 1 95 ? 4.250 -2.849 -4.338 1.00 96.50 95 PHE A N 1
ATOM 755 C CA . PHE A 1 95 ? 5.034 -2.750 -3.121 1.00 96.50 95 PHE A CA 1
ATOM 756 C C . PHE A 1 95 ? 4.513 -3.753 -2.103 1.00 96.50 95 PHE A C 1
ATOM 758 O O . PHE A 1 95 ? 3.423 -3.602 -1.559 1.00 96.50 95 PHE A O 1
ATOM 765 N N . TYR A 1 96 ? 5.327 -4.764 -1.827 1.00 96.31 96 TYR A N 1
ATOM 766 C CA . TYR A 1 96 ? 5.168 -5.684 -0.706 1.00 96.31 96 TYR A CA 1
ATOM 767 C C . TYR A 1 96 ? 6.447 -5.665 0.134 1.00 96.31 96 TYR A C 1
ATOM 769 O O . TYR A 1 96 ? 7.061 -6.688 0.452 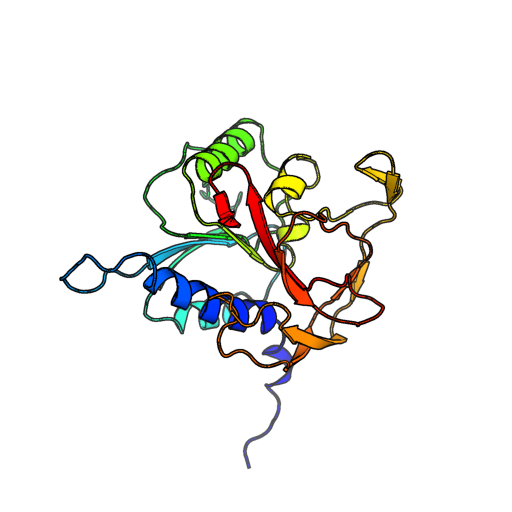1.00 96.31 96 TYR A O 1
ATOM 777 N N . ASN A 1 97 ? 6.902 -4.458 0.457 1.00 95.00 97 ASN A N 1
ATOM 778 C CA . ASN A 1 97 ? 8.165 -4.199 1.127 1.00 95.00 97 ASN A CA 1
ATOM 779 C C . ASN A 1 97 ? 7.952 -3.371 2.397 1.00 95.00 97 ASN A C 1
ATOM 781 O O . ASN A 1 97 ? 6.983 -2.639 2.509 1.00 95.00 97 ASN A O 1
ATOM 785 N N . MET A 1 98 ? 8.881 -3.443 3.345 1.00 94.75 98 MET A N 1
ATOM 786 C CA . MET A 1 98 ? 8.891 -2.607 4.553 1.00 94.75 98 MET A CA 1
ATOM 787 C C . MET A 1 98 ? 10.275 -1.981 4.753 1.00 94.75 98 MET A C 1
ATOM 789 O O . MET A 1 98 ? 10.796 -1.882 5.865 1.00 94.75 98 MET A O 1
ATOM 793 N N . ASN A 1 99 ? 10.947 -1.616 3.660 1.00 94.12 99 ASN A N 1
ATOM 794 C CA . ASN A 1 99 ? 12.250 -0.967 3.754 1.00 94.12 99 ASN A CA 1
ATOM 795 C C . ASN A 1 99 ? 12.103 0.402 4.427 1.00 94.12 99 ASN A C 1
ATOM 797 O O . ASN A 1 99 ? 11.138 1.131 4.217 1.00 94.12 99 ASN A O 1
ATOM 801 N N . GLN A 1 100 ? 13.087 0.753 5.248 1.00 92.56 100 GLN A N 1
ATOM 802 C CA . GLN A 1 100 ? 12.979 1.891 6.163 1.00 92.56 100 GLN A CA 1
ATOM 803 C C . GLN A 1 100 ? 13.631 3.172 5.628 1.00 92.56 100 GLN A C 1
ATOM 805 O O . GLN A 1 100 ? 13.514 4.224 6.252 1.00 92.56 100 GLN A O 1
ATOM 810 N N . GLN A 1 101 ? 14.355 3.085 4.510 1.00 89.69 101 GLN A N 1
ATOM 811 C CA . GLN A 1 101 ? 15.191 4.169 4.002 1.00 89.69 101 GLN A CA 1
ATOM 812 C C . GLN A 1 101 ? 15.025 4.334 2.490 1.00 89.69 101 GLN A C 1
ATOM 814 O O . GLN A 1 101 ? 15.087 3.356 1.742 1.00 89.69 101 GLN A O 1
ATOM 819 N N . LEU A 1 102 ? 14.865 5.593 2.096 1.00 91.75 102 LEU A N 1
ATOM 820 C CA . LEU A 1 102 ? 15.113 6.139 0.768 1.00 91.75 102 LEU A CA 1
ATOM 821 C C . LEU A 1 102 ? 16.125 7.271 0.950 1.00 91.75 102 LEU A C 1
ATOM 823 O O . LEU A 1 102 ? 16.096 7.964 1.971 1.00 91.75 102 LEU A O 1
ATOM 827 N N . ASP A 1 103 ? 17.043 7.434 0.008 1.00 92.06 103 ASP A N 1
ATOM 828 C CA . ASP A 1 103 ? 17.789 8.682 -0.106 1.00 92.06 103 ASP A CA 1
ATOM 829 C C . ASP A 1 103 ? 17.013 9.714 -0.943 1.00 92.06 103 ASP A C 1
ATOM 831 O O . ASP A 1 103 ? 16.020 9.398 -1.594 1.00 92.06 103 ASP A O 1
ATOM 835 N N . LYS A 1 104 ? 17.464 10.974 -0.931 1.00 94.50 104 LYS A N 1
ATOM 836 C CA . LYS A 1 104 ? 16.762 12.069 -1.621 1.00 94.50 104 LYS A CA 1
ATOM 837 C C . LYS A 1 104 ? 16.593 11.832 -3.121 1.00 94.50 104 LYS A C 1
ATOM 839 O O . LYS A 1 104 ? 15.576 12.219 -3.681 1.00 94.50 104 LYS A O 1
ATOM 844 N N . LYS A 1 105 ? 17.580 11.214 -3.772 1.00 94.31 105 LYS A N 1
ATOM 845 C CA . LYS A 1 105 ? 17.510 10.940 -5.208 1.00 94.31 105 LYS A CA 1
ATOM 846 C C . LYS A 1 105 ? 16.472 9.853 -5.484 1.00 94.31 105 LYS A C 1
ATOM 848 O O . LYS A 1 105 ? 15.745 9.927 -6.470 1.00 94.31 105 LYS A O 1
ATOM 853 N N . GLU A 1 106 ? 16.382 8.865 -4.602 1.00 94.62 106 GLU A N 1
ATOM 854 C CA . GLU A 1 106 ? 15.359 7.826 -4.677 1.00 94.62 106 GLU A CA 1
ATOM 855 C C . GLU A 1 106 ? 13.952 8.386 -4.434 1.00 94.62 106 GLU A C 1
ATOM 857 O O . GLU A 1 106 ? 13.037 8.045 -5.180 1.00 94.62 106 GLU A O 1
ATOM 862 N N . GLU A 1 107 ? 13.782 9.291 -3.462 1.00 95.69 107 GLU A N 1
ATOM 863 C CA . GLU A 1 107 ? 12.525 10.027 -3.243 1.00 95.69 107 GLU A CA 1
ATOM 864 C C . GLU A 1 107 ? 12.118 10.826 -4.495 1.00 95.69 107 GLU A C 1
ATOM 866 O O . GLU A 1 107 ? 10.974 10.750 -4.946 1.00 95.69 107 GLU A O 1
ATOM 871 N N . GLU A 1 108 ? 13.058 11.555 -5.107 1.00 95.69 108 GLU A N 1
ATOM 872 C CA . GLU A 1 108 ? 12.829 12.317 -6.342 1.00 95.69 108 GLU A CA 1
ATOM 873 C C . GLU A 1 108 ? 12.393 11.415 -7.506 1.00 95.69 108 GLU A C 1
ATOM 875 O O . GLU A 1 108 ? 11.414 11.720 -8.195 1.00 95.69 108 GLU A O 1
ATOM 880 N N . ASN A 1 109 ? 13.073 10.283 -7.705 1.00 95.00 109 ASN A N 1
ATOM 881 C CA . ASN A 1 109 ? 12.735 9.328 -8.761 1.00 95.00 109 ASN A CA 1
ATOM 882 C C . ASN A 1 109 ? 11.389 8.638 -8.505 1.00 95.00 109 ASN A C 1
ATOM 884 O O . ASN A 1 109 ? 10.622 8.436 -9.448 1.00 95.00 109 ASN A O 1
ATOM 888 N N . PHE A 1 110 ? 11.062 8.319 -7.249 1.00 95.06 110 PHE A N 1
ATOM 889 C CA . PHE A 1 110 ? 9.746 7.804 -6.866 1.00 95.06 110 PHE A CA 1
ATOM 890 C C . PHE A 1 110 ? 8.645 8.789 -7.270 1.00 95.06 110 PHE A C 1
ATOM 892 O O . PHE A 1 110 ? 7.679 8.414 -7.939 1.00 95.06 110 PHE A O 1
ATOM 899 N N . LEU A 1 111 ? 8.802 10.066 -6.907 1.00 95.75 111 LEU A N 1
ATOM 900 C CA . LEU A 1 111 ? 7.849 11.114 -7.272 1.00 95.75 111 LEU A CA 1
ATOM 901 C C . LEU A 1 111 ? 7.738 11.278 -8.791 1.00 95.75 111 LEU A C 1
ATOM 903 O O . LEU A 1 111 ? 6.652 11.551 -9.294 1.00 95.75 111 LEU A O 1
ATOM 907 N N . GLU A 1 112 ? 8.825 11.083 -9.536 1.00 95.12 112 GLU A N 1
ATOM 908 C CA . GLU A 1 112 ? 8.799 11.122 -10.998 1.00 95.12 112 GLU A CA 1
ATOM 909 C C . GLU A 1 112 ? 7.967 9.974 -11.598 1.00 95.12 112 GLU A C 1
ATOM 911 O O . GLU A 1 112 ? 7.211 10.212 -12.540 1.00 95.12 112 GLU A O 1
ATOM 916 N N . TYR A 1 113 ? 7.994 8.760 -11.023 1.00 93.00 113 TYR A N 1
ATOM 917 C CA . TYR A 1 113 ? 7.083 7.684 -11.450 1.00 93.00 113 TYR A CA 1
ATOM 918 C C . TYR A 1 113 ? 5.616 8.125 -11.292 1.00 93.00 113 TYR A C 1
ATOM 920 O O . TYR A 1 113 ? 4.814 7.964 -12.214 1.00 93.00 113 TYR A O 1
ATOM 928 N N . LEU A 1 114 ? 5.267 8.738 -10.156 1.00 94.12 114 LEU A N 1
ATOM 929 C CA . LEU A 1 114 ? 3.907 9.225 -9.890 1.00 94.12 114 LEU A CA 1
ATOM 930 C C . LEU A 1 114 ? 3.499 10.375 -10.825 1.00 94.12 114 LEU A C 1
ATOM 932 O O . LEU A 1 114 ? 2.377 10.394 -11.328 1.00 94.12 114 LEU A O 1
ATOM 936 N N . LYS A 1 115 ? 4.405 11.315 -11.127 1.00 95.12 115 LYS A N 1
ATOM 937 C CA . LYS A 1 115 ? 4.155 12.398 -12.101 1.00 95.12 115 LYS A CA 1
ATOM 938 C C . LYS A 1 115 ? 3.881 11.874 -13.508 1.00 95.12 115 LYS A C 1
ATOM 940 O O . LYS A 1 115 ? 3.104 12.485 -14.238 1.00 95.12 115 LYS A O 1
ATOM 945 N N . GLN A 1 116 ? 4.475 10.746 -13.882 1.00 92.31 116 GLN A N 1
ATOM 946 C CA . GLN A 1 116 ? 4.221 10.086 -15.165 1.00 92.31 116 GLN A CA 1
ATOM 947 C C . GLN A 1 116 ? 2.925 9.260 -15.184 1.00 92.31 116 GLN A C 1
ATOM 949 O O . GLN A 1 116 ? 2.628 8.619 -16.188 1.00 92.31 116 GLN A O 1
ATOM 954 N N . GLY A 1 117 ? 2.150 9.260 -14.095 1.00 91.44 117 GLY A N 1
ATOM 955 C CA . GLY A 1 117 ? 0.884 8.533 -14.006 1.00 91.44 117 GLY A CA 1
ATOM 956 C C . GLY A 1 117 ? 1.048 7.023 -13.860 1.00 91.44 117 GLY A C 1
ATOM 957 O O . GLY A 1 117 ? 0.155 6.260 -14.230 1.00 91.44 117 GLY A O 1
ATOM 958 N N . ARG A 1 118 ? 2.196 6.575 -13.339 1.00 89.94 118 ARG A N 1
ATOM 959 C CA . ARG A 1 118 ? 2.462 5.152 -13.113 1.00 89.94 118 ARG A CA 1
ATOM 960 C C . ARG A 1 118 ? 1.505 4.598 -12.074 1.00 89.94 118 ARG A C 1
ATOM 962 O O . ARG A 1 118 ? 1.296 5.209 -11.028 1.00 89.94 118 ARG A O 1
ATOM 969 N N . LYS A 1 119 ? 0.962 3.420 -12.368 1.00 88.31 119 LYS A N 1
ATOM 970 C CA . LYS A 1 119 ? 0.090 2.683 -11.460 1.00 88.31 119 LYS A CA 1
ATOM 971 C C . LYS A 1 119 ? 0.943 1.969 -10.422 1.00 88.31 119 LYS A C 1
ATOM 973 O O . LYS A 1 119 ? 1.865 1.226 -10.775 1.00 88.31 119 LYS A O 1
ATOM 978 N N . MET A 1 120 ? 0.643 2.219 -9.154 1.00 94.50 120 MET A N 1
ATOM 979 C CA . MET A 1 120 ? 1.311 1.574 -8.032 1.00 94.50 120 MET A CA 1
ATOM 980 C C . MET A 1 120 ? 0.281 0.871 -7.159 1.00 94.50 120 MET A C 1
ATOM 982 O O . MET A 1 120 ? -0.843 1.337 -7.058 1.00 94.50 120 MET A O 1
ATOM 986 N N . ILE A 1 121 ? 0.660 -0.247 -6.548 1.00 96.50 121 ILE A N 1
ATOM 987 C CA . ILE A 1 121 ? -0.189 -0.984 -5.607 1.00 96.50 121 ILE A CA 1
ATOM 988 C C . ILE A 1 121 ? 0.623 -1.204 -4.337 1.00 96.50 121 ILE A C 1
ATOM 990 O O . ILE A 1 121 ? 1.740 -1.712 -4.412 1.00 96.50 121 ILE A O 1
ATOM 994 N N . PHE A 1 122 ? 0.077 -0.849 -3.177 1.00 97.19 122 PHE A N 1
ATOM 995 C CA . PHE A 1 122 ? 0.738 -1.019 -1.882 1.00 97.19 122 PHE A CA 1
ATOM 996 C C . PHE A 1 122 ? 0.021 -2.084 -1.066 1.00 97.19 122 PHE A C 1
ATOM 998 O O . PHE A 1 122 ? -1.191 -2.021 -0.878 1.00 97.19 122 PHE A O 1
ATOM 1005 N N . LEU A 1 123 ? 0.772 -3.067 -0.579 1.00 96.06 123 LEU A N 1
ATOM 1006 C CA . LEU A 1 123 ? 0.218 -4.241 0.077 1.00 96.06 123 LEU A CA 1
ATOM 1007 C C . LEU A 1 123 ? 0.719 -4.366 1.514 1.00 96.06 123 LEU A C 1
ATOM 1009 O O . LEU A 1 123 ? 1.926 -4.345 1.768 1.00 96.06 123 LEU A O 1
ATOM 1013 N N . HIS A 1 124 ? -0.225 -4.581 2.434 1.00 94.19 124 HIS A N 1
ATOM 1014 C CA . HIS A 1 124 ? 0.019 -5.027 3.807 1.00 94.19 124 HIS A CA 1
ATOM 1015 C C . HIS A 1 124 ? 1.055 -4.148 4.540 1.00 94.19 124 HIS A C 1
ATOM 1017 O O . HIS A 1 124 ? 0.826 -2.953 4.735 1.00 94.19 124 HIS A O 1
ATOM 1023 N N . HIS A 1 125 ? 2.230 -4.690 4.878 1.00 95.00 125 HIS A N 1
ATOM 1024 C CA . HIS A 1 125 ? 3.297 -3.984 5.593 1.00 95.00 125 HIS A CA 1
ATOM 1025 C C . HIS A 1 125 ? 3.926 -2.810 4.823 1.00 95.00 125 HIS A C 1
ATOM 1027 O O . HIS A 1 125 ? 4.676 -2.033 5.417 1.00 95.00 125 HIS A O 1
ATOM 1033 N N . ALA A 1 126 ? 3.599 -2.620 3.539 1.00 96.81 126 ALA A N 1
ATOM 1034 C CA . ALA A 1 126 ? 4.028 -1.453 2.767 1.00 96.81 126 ALA A CA 1
ATOM 1035 C C . ALA A 1 126 ? 3.555 -0.120 3.363 1.00 96.81 126 ALA A C 1
ATOM 1037 O O . ALA A 1 126 ? 4.249 0.884 3.215 1.00 96.81 126 ALA A O 1
ATOM 1038 N N . VAL A 1 127 ? 2.454 -0.109 4.123 1.00 96.50 127 VAL A N 1
ATOM 1039 C CA . VAL A 1 127 ? 1.986 1.083 4.859 1.00 96.50 127 VAL A CA 1
ATOM 1040 C C . VAL A 1 127 ? 3.002 1.598 5.895 1.00 96.50 127 VAL A C 1
ATOM 1042 O O . VAL A 1 127 ? 2.972 2.764 6.281 1.00 96.50 127 VAL A O 1
ATOM 1045 N N . SER A 1 128 ? 3.928 0.735 6.330 1.00 96.25 128 SER A N 1
ATOM 1046 C CA . SER A 1 128 ? 4.983 1.018 7.314 1.00 96.25 128 SER A CA 1
ATOM 1047 C C . SER A 1 128 ? 6.364 1.247 6.667 1.00 96.25 128 SER A C 1
ATOM 1049 O O . SER A 1 128 ? 7.389 1.367 7.351 1.00 96.25 128 SER A O 1
ATOM 1051 N N . ALA A 1 129 ? 6.430 1.298 5.333 1.00 96.06 129 ALA A N 1
ATOM 1052 C CA . ALA A 1 129 ? 7.659 1.621 4.622 1.00 96.06 129 ALA A CA 1
ATOM 1053 C C . ALA A 1 129 ? 8.018 3.112 4.758 1.00 96.06 129 ALA A C 1
ATOM 1055 O O . ALA A 1 129 ? 7.167 3.973 4.972 1.00 96.06 129 ALA A O 1
ATOM 1056 N N . PHE A 1 130 ? 9.314 3.407 4.633 1.00 95.56 130 PHE A N 1
ATOM 1057 C CA . PHE A 1 130 ? 9.860 4.768 4.530 1.00 95.56 130 PHE A CA 1
ATOM 1058 C C . PHE A 1 130 ? 9.349 5.770 5.593 1.00 95.56 130 PHE A C 1
ATOM 1060 O O . PHE A 1 130 ? 9.012 6.906 5.260 1.00 95.56 130 PHE A O 1
ATOM 1067 N N . PRO A 1 131 ? 9.337 5.428 6.898 1.00 94.00 131 PRO A N 1
ATOM 1068 C CA . PRO A 1 131 ? 8.637 6.220 7.918 1.00 94.00 131 PRO A CA 1
ATOM 1069 C C . PRO A 1 131 ? 9.188 7.641 8.125 1.00 94.00 131 PRO A C 1
ATOM 1071 O O . PRO A 1 131 ? 8.491 8.482 8.698 1.00 94.00 131 PRO A O 1
ATOM 1074 N N . LYS A 1 132 ? 10.428 7.905 7.683 1.00 93.12 132 LYS A N 1
ATOM 1075 C CA . LYS A 1 132 ? 11.093 9.220 7.748 1.00 93.1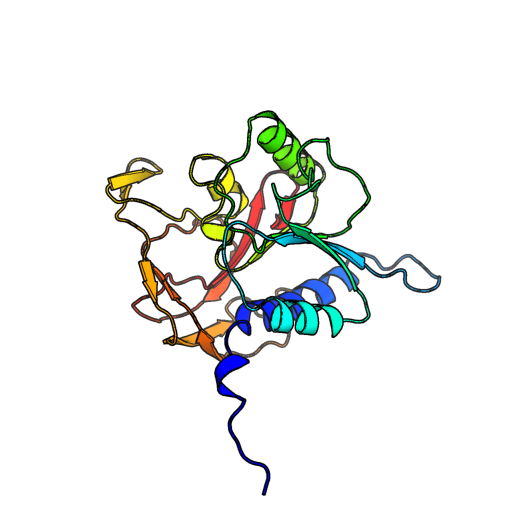2 132 LYS A CA 1
ATOM 1076 C C . LYS A 1 132 ? 10.765 10.140 6.568 1.00 93.12 132 LYS A C 1
ATOM 1078 O O . LYS A 1 132 ? 11.159 11.302 6.602 1.00 93.12 132 LYS A O 1
ATOM 1083 N N . TRP A 1 133 ? 10.098 9.630 5.536 1.00 95.81 133 TRP A N 1
ATOM 1084 C CA . TRP A 1 133 ? 9.715 10.404 4.366 1.00 95.81 133 TRP A CA 1
ATOM 1085 C C . TRP A 1 133 ? 8.260 10.845 4.508 1.00 95.81 133 TRP A C 1
ATOM 1087 O O . TRP A 1 133 ? 7.336 10.079 4.248 1.00 95.81 133 TRP A O 1
ATOM 1097 N N . ASP A 1 134 ? 8.041 12.085 4.944 1.00 94.12 134 ASP A N 1
ATOM 1098 C CA . ASP A 1 134 ? 6.695 12.607 5.232 1.00 94.12 134 ASP A CA 1
ATOM 1099 C C . ASP A 1 134 ? 5.797 12.754 3.993 1.00 94.12 134 ASP A C 1
ATOM 1101 O O . ASP A 1 134 ? 4.594 12.979 4.128 1.00 94.12 134 ASP A O 1
ATOM 1105 N N . GLU A 1 135 ? 6.344 12.594 2.787 1.00 97.00 135 GLU A N 1
ATOM 1106 C CA . GLU A 1 135 ? 5.543 12.557 1.564 1.00 97.00 135 GLU A CA 1
ATOM 1107 C C . GLU A 1 135 ? 4.907 11.181 1.327 1.00 97.00 135 GLU A C 1
ATOM 1109 O O . GLU A 1 135 ? 3.793 11.105 0.815 1.00 97.00 135 GLU A O 1
ATOM 1114 N N . PHE A 1 136 ? 5.553 10.094 1.763 1.00 97.38 136 PHE A N 1
ATOM 1115 C CA . PHE A 1 136 ? 5.064 8.726 1.555 1.00 97.38 136 PHE A CA 1
ATOM 1116 C C . PHE A 1 136 ? 3.640 8.477 2.082 1.00 97.38 136 PHE A C 1
ATOM 1118 O O . PHE A 1 136 ? 2.817 7.942 1.340 1.00 97.38 136 PHE A O 1
ATOM 1125 N N . PRO A 1 137 ? 3.273 8.932 3.294 1.00 97.00 137 PRO A N 1
ATOM 1126 C CA . PRO A 1 137 ? 1.912 8.807 3.806 1.00 97.00 137 PRO A CA 1
ATOM 1127 C C . PRO A 1 137 ? 0.862 9.531 2.963 1.00 97.00 137 PRO A C 1
ATOM 1129 O O . PRO A 1 137 ? -0.286 9.098 2.902 1.00 97.00 137 PRO A O 1
ATOM 1132 N N . LYS A 1 138 ? 1.244 10.631 2.304 1.00 97.12 138 LYS A N 1
ATOM 1133 C CA . LYS A 1 138 ? 0.357 11.383 1.407 1.00 97.12 138 LYS A CA 1
ATOM 1134 C C . LYS A 1 138 ? 0.190 10.670 0.071 1.00 97.12 138 LYS A C 1
ATOM 1136 O O . LYS A 1 138 ? -0.891 10.730 -0.501 1.00 97.12 138 LYS A O 1
ATOM 1141 N N . ILE A 1 139 ? 1.235 9.974 -0.389 1.00 97.62 139 ILE A N 1
ATOM 1142 C CA . ILE A 1 139 ? 1.190 9.107 -1.571 1.00 97.62 139 ILE A CA 1
ATOM 1143 C C . ILE A 1 139 ? 0.211 7.966 -1.318 1.00 97.62 139 ILE A C 1
ATOM 1145 O O . ILE A 1 139 ? -0.773 7.850 -2.037 1.00 97.62 139 ILE A O 1
ATOM 1149 N N . ILE A 1 140 ? 0.431 7.162 -0.275 1.00 97.12 140 ILE A N 1
ATOM 1150 C CA . ILE A 1 140 ? -0.396 5.972 -0.025 1.00 97.12 140 ILE A CA 1
ATOM 1151 C C . ILE A 1 140 ? -1.743 6.301 0.627 1.00 97.12 140 ILE A C 1
ATOM 1153 O O . ILE A 1 140 ? -2.609 5.440 0.704 1.00 97.12 140 ILE A O 1
ATOM 1157 N N . GLY A 1 141 ? -1.934 7.524 1.127 1.00 97.62 141 GLY A N 1
ATOM 1158 C CA . GLY A 1 141 ? -3.161 7.948 1.802 1.00 97.62 141 GLY A CA 1
ATOM 1159 C C . GLY A 1 141 ? -3.302 7.453 3.247 1.00 97.62 141 GLY A C 1
ATOM 1160 O O . GLY A 1 141 ? -4.402 7.500 3.799 1.00 97.62 141 GLY A O 1
ATOM 1161 N N . ALA A 1 142 ? -2.216 6.996 3.877 1.00 97.56 142 ALA A N 1
ATOM 1162 C CA . ALA A 1 142 ? -2.199 6.534 5.262 1.00 97.56 142 ALA A CA 1
ATOM 1163 C C . ALA A 1 142 ? -0.832 6.733 5.942 1.00 97.56 142 ALA A C 1
ATOM 1165 O O . ALA A 1 142 ? 0.211 6.579 5.313 1.00 97.56 142 ALA A O 1
ATOM 1166 N N . LYS A 1 143 ? -0.825 7.039 7.246 1.00 97.38 143 LYS A N 1
ATOM 1167 C CA . LYS A 1 143 ? 0.380 7.168 8.084 1.00 97.38 143 LYS A CA 1
ATOM 1168 C C . LYS A 1 143 ? 0.381 6.095 9.166 1.00 97.38 143 LYS A C 1
ATOM 1170 O O . LYS A 1 143 ? -0.386 6.197 10.121 1.00 97.38 143 LYS A O 1
ATOM 1175 N N . TYR A 1 144 ? 1.293 5.132 9.047 1.00 97.31 144 TYR A N 1
ATOM 1176 C CA . TYR A 1 144 ? 1.647 4.216 10.132 1.00 97.31 144 TYR A CA 1
ATOM 1177 C C . TYR A 1 144 ? 2.668 4.870 11.079 1.00 97.31 144 TYR A C 1
ATOM 1179 O O . TYR A 1 144 ? 3.636 5.500 10.641 1.00 97.31 144 TYR A O 1
ATOM 1187 N N . PHE A 1 145 ? 2.468 4.723 12.387 1.00 96.88 145 PHE A N 1
ATOM 1188 C CA . PHE A 1 145 ? 3.302 5.316 13.430 1.00 96.88 145 PHE A CA 1
ATOM 1189 C C . PHE A 1 145 ? 4.193 4.258 14.079 1.00 96.88 145 PHE A C 1
ATOM 1191 O O . PHE A 1 145 ? 3.768 3.494 14.944 1.00 96.88 145 PHE A O 1
ATOM 1198 N N . SER A 1 146 ? 5.472 4.230 13.703 1.00 91.62 146 SER A N 1
ATOM 1199 C CA . SER A 1 146 ? 6.430 3.237 14.217 1.00 91.62 146 SER A CA 1
ATOM 1200 C C . SER A 1 146 ? 6.884 3.489 15.661 1.00 91.62 146 SER A C 1
ATOM 1202 O O . SER A 1 146 ? 7.578 2.654 16.239 1.00 91.62 146 SER A O 1
ATOM 1204 N N . GLN A 1 147 ? 6.518 4.621 16.262 1.00 93.31 147 GLN A N 1
ATOM 1205 C CA . GLN A 1 147 ? 6.901 4.995 17.622 1.00 93.31 147 GLN A CA 1
ATOM 1206 C C . GLN A 1 147 ? 5.804 5.817 18.301 1.00 93.31 147 GLN A C 1
ATOM 1208 O O . GLN A 1 147 ? 5.026 6.503 17.632 1.00 93.31 147 GLN A O 1
ATOM 1213 N N . ASP A 1 148 ? 5.780 5.769 19.630 1.00 95.12 148 ASP A N 1
ATOM 1214 C CA . ASP A 1 148 ? 4.896 6.609 20.430 1.00 95.12 148 ASP A CA 1
ATOM 1215 C C . ASP A 1 148 ? 5.252 8.087 20.301 1.00 95.12 148 ASP A C 1
ATOM 1217 O O . ASP A 1 148 ? 6.391 8.461 20.013 1.00 95.12 148 ASP A O 1
ATOM 1221 N N . ASN A 1 149 ? 4.263 8.931 20.580 1.00 94.81 149 ASN A N 1
ATOM 1222 C CA . ASN A 1 149 ? 4.381 10.382 20.562 1.00 94.81 149 ASN A CA 1
ATOM 1223 C C . ASN A 1 149 ? 4.832 10.949 19.204 1.00 94.81 149 ASN A C 1
ATOM 1225 O O . ASN A 1 149 ? 5.540 11.956 19.149 1.00 94.81 149 ASN A O 1
ATOM 1229 N N . THR A 1 150 ? 4.419 10.320 18.100 1.00 94.69 150 THR A N 1
ATOM 1230 C CA . THR A 1 150 ? 4.712 10.838 16.758 1.00 94.69 150 THR A CA 1
ATOM 1231 C C . THR A 1 150 ? 3.796 12.022 16.451 1.00 94.69 150 THR A C 1
ATOM 1233 O O . THR A 1 150 ? 2.574 11.891 16.510 1.00 94.69 150 THR A O 1
ATOM 1236 N N . LEU A 1 151 ? 4.377 13.180 16.122 1.00 94.19 151 LEU A N 1
ATOM 1237 C CA . LEU A 1 151 ? 3.632 14.359 15.674 1.00 94.19 151 LEU A CA 1
ATOM 1238 C C . LEU A 1 151 ? 3.277 14.216 14.189 1.00 94.19 151 LEU A C 1
ATOM 1240 O O . LEU A 1 151 ? 4.164 14.080 13.350 1.00 94.19 151 LEU A O 1
ATOM 1244 N N . TRP A 1 152 ? 1.990 14.290 13.865 1.00 94.31 152 TRP A N 1
ATOM 1245 C CA . TRP A 1 152 ? 1.479 14.273 12.496 1.00 94.31 152 TRP A CA 1
ATOM 1246 C C . TRP A 1 152 ? 0.274 15.208 12.386 1.00 94.31 152 TRP A C 1
ATOM 1248 O O . TRP A 1 152 ? -0.621 15.169 13.226 1.00 94.31 152 TRP A O 1
ATOM 1258 N N . GLU A 1 153 ? 0.273 16.103 11.395 1.00 92.06 153 GLU A N 1
ATOM 1259 C CA . GLU A 1 153 ? -0.822 17.067 11.160 1.00 92.06 153 GLU A CA 1
ATOM 1260 C C . GLU A 1 153 ? -1.267 17.843 12.421 1.00 92.06 153 GLU A C 1
ATOM 1262 O O . GLU A 1 153 ? -2.450 18.065 12.677 1.00 92.06 153 GLU A O 1
ATOM 1267 N N . GLY A 1 154 ? -0.300 18.245 13.252 1.00 93.50 154 GLY A N 1
ATOM 1268 C CA . GLY A 1 154 ? -0.555 19.020 14.472 1.00 93.50 154 GLY A CA 1
ATOM 1269 C C . GLY A 1 154 ? -1.129 18.216 15.645 1.00 93.50 154 GLY A C 1
ATOM 1270 O O . GLY A 1 154 ? -1.490 18.813 16.659 1.00 93.50 154 GLY A O 1
ATOM 1271 N N . LYS A 1 155 ? -1.198 16.883 15.543 1.00 94.81 155 LYS A N 1
ATOM 1272 C CA . LYS A 1 155 ? -1.632 15.983 16.620 1.00 94.81 155 LYS A CA 1
ATOM 1273 C C . LYS A 1 155 ? -0.563 14.944 16.938 1.00 94.81 155 LYS A C 1
ATOM 1275 O O . LYS A 1 155 ? 0.194 14.523 16.069 1.00 94.81 155 LYS A O 1
ATOM 1280 N N . THR A 1 156 ? -0.519 14.531 18.197 1.00 96.25 156 THR A N 1
ATOM 1281 C CA . THR A 1 156 ? 0.384 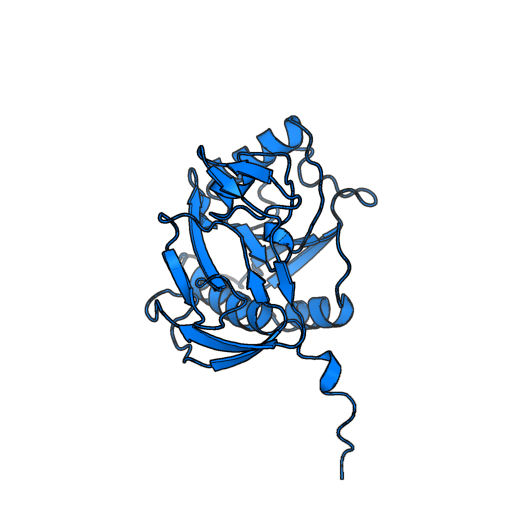13.481 18.670 1.00 96.25 156 THR A CA 1
ATOM 1282 C C . THR A 1 156 ? -0.345 12.146 18.669 1.00 96.25 156 THR A C 1
ATOM 1284 O O . THR A 1 156 ? -1.422 12.041 19.256 1.00 96.25 156 THR A O 1
ATOM 1287 N N . TYR A 1 157 ? 0.255 11.134 18.050 1.00 95.88 157 TYR A N 1
ATOM 1288 C CA . TYR A 1 157 ? -0.308 9.791 17.948 1.00 95.88 157 TYR A CA 1
ATOM 1289 C C . TYR A 1 157 ? 0.512 8.771 18.750 1.00 95.88 157 TYR A C 1
ATOM 1291 O O . TYR A 1 157 ? 1.743 8.902 18.841 1.00 95.88 157 TYR A O 1
ATOM 1299 N N . PRO A 1 158 ? -0.147 7.757 19.344 1.00 97.00 158 PRO A N 1
ATOM 1300 C CA . PRO A 1 158 ? 0.544 6.589 19.874 1.00 97.00 158 PRO A CA 1
ATOM 1301 C C . PRO A 1 158 ? 1.117 5.748 18.728 1.00 97.00 158 PRO A C 1
ATOM 1303 O O . PRO A 1 158 ? 0.795 5.953 17.556 1.00 97.00 158 PRO A O 1
ATOM 1306 N N . ARG A 1 159 ? 1.952 4.769 19.073 1.00 97.44 159 ARG A N 1
ATOM 1307 C CA . ARG A 1 159 ? 2.428 3.773 18.116 1.00 97.44 159 ARG A CA 1
ATOM 1308 C C . ARG A 1 159 ? 1.247 2.997 17.511 1.00 97.44 159 ARG A C 1
ATOM 1310 O O . ARG A 1 159 ? 0.337 2.573 18.228 1.00 97.44 159 ARG A O 1
ATOM 1317 N N . SER A 1 160 ? 1.310 2.757 16.204 1.00 98.00 160 SER A N 1
ATOM 1318 C CA . SER A 1 160 ? 0.376 1.879 15.503 1.00 98.00 160 SER A CA 1
ATOM 1319 C C . SER A 1 160 ? 0.497 0.433 15.986 1.00 98.00 160 SER A C 1
ATOM 1321 O O . SER A 1 160 ? 1.579 -0.046 16.346 1.00 98.00 160 SER A O 1
ATOM 1323 N N . THR A 1 161 ? -0.634 -0.258 16.015 1.00 97.88 161 THR A N 1
ATOM 1324 C CA . THR A 1 161 ? -0.775 -1.613 16.548 1.00 97.88 161 THR A CA 1
ATOM 1325 C C . THR A 1 161 ? -1.049 -2.606 15.435 1.00 97.88 161 THR A C 1
ATOM 1327 O O . THR A 1 161 ? -1.556 -2.240 14.378 1.00 97.88 161 THR A O 1
ATOM 1330 N N . TYR A 1 162 ? -0.759 -3.873 15.706 1.00 96.25 162 TYR A N 1
ATOM 1331 C CA . TYR A 1 162 ? -1.128 -4.980 14.839 1.00 96.25 162 TYR A CA 1
ATOM 1332 C C . TYR A 1 162 ? -1.528 -6.201 15.666 1.00 96.25 162 TYR A C 1
ATOM 1334 O O . TYR A 1 162 ? -1.104 -6.339 16.820 1.00 96.25 162 TYR A O 1
ATOM 1342 N N . LYS A 1 163 ? -2.339 -7.085 15.083 1.00 96.62 163 LYS A N 1
ATOM 1343 C CA . LYS A 1 163 ? -2.699 -8.367 15.694 1.00 96.62 163 LYS A CA 1
ATOM 1344 C C . LYS A 1 163 ? -2.974 -9.421 14.632 1.00 96.62 163 LYS A C 1
ATOM 1346 O O . LYS A 1 163 ? -3.895 -9.262 13.840 1.00 96.62 163 LYS A O 1
ATOM 1351 N N . HIS A 1 164 ? -2.200 -10.502 14.668 1.00 94.31 164 HIS A N 1
ATOM 1352 C CA . HIS A 1 164 ? -2.354 -11.655 13.781 1.00 94.31 164 HIS A CA 1
ATOM 1353 C C . HIS A 1 164 ? -3.528 -12.561 14.170 1.00 94.31 164 HIS A C 1
ATOM 1355 O O . HIS A 1 164 ? -4.026 -12.513 15.298 1.00 94.31 164 HIS A O 1
ATOM 1361 N N . ASP A 1 165 ? -3.883 -13.456 13.243 1.00 94.25 165 ASP A N 1
ATOM 1362 C CA . ASP A 1 165 ? -4.847 -14.546 13.429 1.00 94.25 165 ASP A CA 1
ATOM 1363 C C . ASP A 1 165 ? -6.239 -14.059 13.871 1.00 94.25 165 ASP A C 1
ATOM 1365 O O . ASP A 1 165 ? -6.952 -14.719 14.635 1.00 94.25 165 ASP A O 1
ATOM 1369 N N . VAL A 1 166 ? -6.635 -12.883 13.385 1.00 96.12 166 VAL A N 1
ATOM 1370 C CA . VAL A 1 166 ? -7.917 -12.251 13.681 1.00 96.12 166 VAL A CA 1
ATOM 1371 C C . VAL A 1 166 ? -8.925 -12.618 12.610 1.00 96.12 166 VAL A C 1
ATOM 1373 O O . VAL A 1 166 ? -8.644 -12.510 11.423 1.00 96.12 166 VAL A O 1
ATOM 1376 N N . LYS A 1 167 ? -10.132 -13.013 13.027 1.00 96.94 167 LYS A N 1
ATOM 1377 C CA . LYS A 1 167 ? -11.260 -13.169 12.108 1.00 96.94 167 LYS A CA 1
ATOM 1378 C C . LYS A 1 167 ? -11.827 -11.793 11.754 1.00 96.94 167 LYS A C 1
ATOM 1380 O O . LYS A 1 167 ? -12.348 -11.103 12.629 1.00 96.94 167 LYS A O 1
ATOM 1385 N N . ILE A 1 168 ? -11.760 -11.423 10.483 1.00 97.25 168 ILE A N 1
ATOM 1386 C CA . ILE A 1 168 ? -12.174 -10.116 9.974 1.00 97.25 168 ILE A CA 1
ATOM 1387 C C . ILE A 1 168 ? -13.456 -10.297 9.164 1.00 97.25 168 ILE A C 1
ATOM 1389 O O . ILE A 1 168 ? -13.513 -11.115 8.249 1.00 97.25 168 ILE A O 1
ATOM 1393 N N . SER A 1 169 ? -14.492 -9.529 9.504 1.00 97.69 169 SER A N 1
ATOM 1394 C CA . SER A 1 169 ? -15.647 -9.340 8.623 1.00 97.69 169 SER A CA 1
ATOM 1395 C C . SER A 1 169 ? -15.321 -8.194 7.674 1.00 97.69 169 SER A C 1
ATOM 1397 O O . SER A 1 169 ? -15.162 -7.057 8.130 1.00 97.69 169 SER A O 1
ATOM 1399 N N . VAL A 1 170 ? -15.229 -8.491 6.381 1.00 98.00 170 VAL A N 1
ATOM 1400 C CA . VAL A 1 170 ? -14.892 -7.532 5.328 1.00 98.00 170 VAL A CA 1
ATOM 1401 C C . VAL A 1 170 ? -16.152 -7.116 4.583 1.00 98.00 170 VAL A C 1
ATOM 1403 O O . VAL A 1 170 ? -16.906 -7.949 4.080 1.00 98.00 170 VAL A O 1
ATOM 1406 N N . LYS A 1 171 ? -16.368 -5.805 4.506 1.00 98.44 171 LYS A N 1
ATOM 1407 C CA . LYS A 1 171 ? -17.470 -5.173 3.784 1.00 98.44 171 LYS A CA 1
ATOM 1408 C C . LYS A 1 171 ? -16.955 -4.522 2.514 1.00 98.44 171 LYS A C 1
ATOM 1410 O O . LYS A 1 171 ? -16.033 -3.709 2.572 1.00 98.44 171 LYS A O 1
ATOM 1415 N N . VAL A 1 172 ? -17.586 -4.825 1.386 1.00 98.06 172 VAL A N 1
ATOM 1416 C CA . VAL A 1 172 ? -17.313 -4.174 0.103 1.00 98.06 172 VAL A CA 1
ATOM 1417 C C . VAL A 1 172 ? -18.152 -2.901 0.018 1.00 98.06 172 VAL A C 1
ATOM 1419 O O . VAL A 1 172 ? -19.368 -2.960 -0.187 1.00 98.06 172 VAL A O 1
ATOM 1422 N N . VAL A 1 173 ? -17.512 -1.743 0.201 1.00 98.06 173 VAL A N 1
ATOM 1423 C CA . VAL A 1 173 ? -18.216 -0.452 0.326 1.00 98.06 173 VAL A CA 1
ATOM 1424 C C . VAL A 1 173 ? -18.352 0.308 -0.989 1.00 98.06 173 VAL A C 1
ATOM 1426 O O . VAL A 1 173 ? -19.255 1.131 -1.118 1.00 98.06 173 VAL A O 1
ATOM 1429 N N . ASP A 1 174 ? -17.523 -0.007 -1.983 1.00 97.06 174 ASP A N 1
ATOM 1430 C CA . ASP A 1 174 ? -17.711 0.442 -3.361 1.00 97.06 174 ASP A CA 1
ATOM 1431 C C . ASP A 1 174 ? -17.846 -0.775 -4.278 1.00 97.06 174 ASP A C 1
ATOM 1433 O O . ASP A 1 174 ? -16.856 -1.397 -4.637 1.00 97.06 174 ASP A O 1
ATOM 1437 N N . LYS A 1 175 ? -19.075 -1.149 -4.636 1.00 95.94 175 LYS A N 1
ATOM 1438 C CA . LYS A 1 175 ? -19.354 -2.334 -5.471 1.00 95.94 175 LYS A CA 1
ATOM 1439 C C . LYS A 1 175 ? -19.252 -2.063 -6.972 1.00 95.94 175 LYS A C 1
ATOM 1441 O O . LYS A 1 175 ? -19.231 -3.007 -7.755 1.00 95.94 175 LYS A O 1
ATOM 1446 N N . GLU A 1 176 ? -19.181 -0.792 -7.355 1.00 95.50 176 GLU A N 1
ATOM 1447 C CA . GLU A 1 176 ? -19.084 -0.360 -8.751 1.00 95.50 176 GLU A CA 1
ATOM 1448 C C . GLU A 1 176 ? -17.629 -0.123 -9.165 1.00 95.50 176 GLU A C 1
ATOM 1450 O O . GLU A 1 176 ? -17.327 -0.006 -10.353 1.00 95.50 176 GLU A O 1
ATOM 1455 N N . HIS A 1 177 ? -16.706 -0.036 -8.199 1.00 93.31 177 HIS A N 1
ATOM 1456 C CA . HIS A 1 177 ? -15.294 0.082 -8.515 1.00 93.31 177 HIS A CA 1
ATOM 1457 C C . HIS A 1 177 ? -14.806 -1.180 -9.237 1.00 93.31 177 HIS A C 1
ATOM 1459 O O . HIS A 1 177 ? -15.059 -2.287 -8.762 1.00 93.31 177 HIS A O 1
ATOM 1465 N N . PRO A 1 178 ? -14.031 -1.052 -10.323 1.00 91.62 178 PRO A N 1
ATOM 1466 C CA . PRO A 1 178 ? -13.596 -2.215 -11.092 1.00 91.62 178 PRO A CA 1
ATOM 1467 C C . PRO A 1 178 ? -12.811 -3.280 -10.296 1.00 91.62 178 PRO A C 1
ATOM 1469 O O . PRO A 1 178 ? -12.838 -4.452 -10.645 1.00 91.62 178 PRO A O 1
ATOM 1472 N N . VAL A 1 179 ? -12.153 -2.881 -9.201 1.00 90.94 179 VAL A N 1
ATOM 1473 C CA . VAL A 1 179 ? -11.426 -3.768 -8.262 1.00 90.94 179 VAL A CA 1
ATOM 1474 C C . VAL A 1 179 ? -12.355 -4.650 -7.426 1.00 90.94 179 VAL A C 1
ATOM 1476 O O . VAL A 1 179 ? -11.959 -5.696 -6.929 1.00 90.94 179 VAL A O 1
ATOM 1479 N N . THR A 1 180 ? -13.577 -4.202 -7.193 1.00 93.88 180 THR A N 1
ATOM 1480 C CA . THR A 1 180 ? -14.522 -4.816 -6.251 1.00 93.88 180 THR A CA 1
ATOM 1481 C C . THR A 1 180 ? -15.838 -5.187 -6.928 1.00 93.88 180 THR A C 1
ATOM 1483 O O . THR A 1 180 ? -16.742 -5.726 -6.288 1.00 93.88 180 THR A O 1
ATOM 1486 N N . GLN A 1 181 ? -15.938 -4.967 -8.239 1.00 93.19 181 GLN A N 1
ATOM 1487 C CA . GLN A 1 181 ? -17.076 -5.370 -9.043 1.00 93.19 181 GLN A CA 1
ATOM 1488 C C . GLN A 1 181 ? -17.238 -6.894 -9.002 1.00 93.19 181 GLN A C 1
ATOM 1490 O O . GLN A 1 181 ? -16.318 -7.657 -9.287 1.00 93.19 181 GLN A O 1
ATOM 1495 N N . GLY A 1 182 ? -18.439 -7.343 -8.634 1.00 94.19 182 GLY A N 1
ATOM 1496 C CA . GLY A 1 182 ? -18.754 -8.767 -8.483 1.00 94.19 182 GLY A CA 1
ATOM 1497 C C . GLY A 1 182 ? -18.297 -9.389 -7.157 1.00 94.19 182 GLY A C 1
ATOM 1498 O O . GLY A 1 182 ? -18.644 -10.539 -6.889 1.00 94.19 182 GLY A O 1
ATOM 1499 N N . VAL A 1 183 ? -17.598 -8.641 -6.299 1.00 94.38 183 VAL A N 1
ATOM 1500 C CA . VAL A 1 183 ? -17.181 -9.099 -4.968 1.00 94.38 183 VAL A CA 1
ATOM 1501 C C . VAL A 1 183 ? -18.316 -8.894 -3.973 1.00 94.38 183 VAL A C 1
ATOM 1503 O O . VAL A 1 183 ? -18.918 -7.823 -3.896 1.00 94.38 183 VAL A O 1
ATOM 1506 N N . GLN A 1 184 ? -18.622 -9.937 -3.206 1.00 96.38 184 GLN A N 1
ATOM 1507 C CA . GLN A 1 184 ? -19.555 -9.862 -2.081 1.00 96.38 184 GLN A CA 1
ATOM 1508 C C . GLN A 1 184 ? -18.792 -9.660 -0.778 1.00 96.38 184 GLN A C 1
ATOM 1510 O O . GLN A 1 184 ? -17.601 -9.941 -0.718 1.00 96.38 184 GLN A O 1
ATOM 1515 N N . ASP A 1 185 ? -19.488 -9.223 0.269 1.00 97.94 185 ASP A N 1
ATOM 1516 C CA . ASP A 1 185 ? -18.935 -9.212 1.624 1.00 97.94 185 ASP A CA 1
ATOM 1517 C C . ASP A 1 185 ? -18.460 -10.624 2.005 1.00 97.94 185 ASP A C 1
ATOM 1519 O O . ASP A 1 185 ? -19.087 -11.626 1.641 1.00 97.94 185 ASP A O 1
ATOM 1523 N N . PHE A 1 186 ? -17.347 -10.710 2.730 1.00 96.69 186 PHE A N 1
ATOM 1524 C CA . PHE A 1 186 ? -16.714 -11.982 3.066 1.00 96.69 186 PHE A CA 1
ATOM 1525 C C . PHE A 1 186 ? -16.082 -11.954 4.457 1.00 96.69 186 PHE A C 1
ATOM 1527 O O . PHE A 1 186 ? -15.953 -10.909 5.094 1.00 96.69 186 PHE A O 1
ATOM 1534 N N . GLU A 1 187 ? -15.711 -13.133 4.945 1.00 95.00 187 GLU A N 1
ATOM 1535 C CA . GLU A 1 187 ? -14.931 -13.283 6.168 1.00 95.00 187 GLU A CA 1
ATOM 1536 C C . GLU A 1 187 ? -13.574 -13.891 5.839 1.00 95.00 187 GLU A C 1
ATOM 1538 O O . GLU A 1 187 ? -13.470 -14.783 4.992 1.00 95.00 187 GLU A O 1
ATOM 1543 N N . GLU A 1 188 ? -12.549 -13.470 6.566 1.00 91.62 188 GLU A N 1
ATOM 1544 C CA . GLU A 1 188 ? -11.216 -14.055 6.471 1.00 91.62 188 GLU A CA 1
ATOM 1545 C C . GLU A 1 188 ? -10.512 -14.082 7.825 1.00 91.62 188 GLU A C 1
ATOM 1547 O O . GLU A 1 188 ? -11.036 -13.592 8.827 1.00 91.62 188 GLU A O 1
ATOM 1552 N N . VAL A 1 189 ? -9.329 -14.692 7.857 1.00 94.00 189 VAL A N 1
ATOM 1553 C CA . VAL A 1 189 ? -8.450 -14.686 9.025 1.00 94.00 189 VAL A CA 1
ATOM 1554 C C . VAL A 1 189 ? -7.106 -14.116 8.604 1.00 94.00 189 VAL A C 1
ATOM 1556 O O . VAL A 1 189 ? -6.428 -14.741 7.792 1.00 94.00 189 VAL A O 1
ATOM 1559 N N . ASP A 1 190 ? -6.741 -12.962 9.158 1.00 93.31 190 ASP A N 1
ATOM 1560 C CA . ASP A 1 190 ? -5.513 -12.240 8.807 1.00 93.31 190 ASP A CA 1
ATOM 1561 C C . ASP A 1 190 ? -5.003 -11.384 9.988 1.00 93.31 190 ASP A C 1
ATOM 1563 O O . ASP A 1 190 ? -5.438 -11.534 11.135 1.00 93.31 190 ASP A O 1
ATOM 1567 N N . GLU A 1 191 ? -4.041 -10.508 9.718 1.00 93.12 191 GLU A N 1
ATOM 1568 C CA . GLU A 1 191 ? -3.576 -9.440 10.588 1.00 93.12 191 GLU A CA 1
ATOM 1569 C C . GLU A 1 191 ? -4.426 -8.167 10.441 1.00 93.12 191 GLU A C 1
ATOM 1571 O O . GLU A 1 191 ? -4.655 -7.676 9.338 1.00 93.12 191 GLU A O 1
ATOM 1576 N N . VAL A 1 192 ? -4.852 -7.591 11.568 1.00 96.19 192 VAL A N 1
ATOM 1577 C CA . VAL A 1 192 ? -5.455 -6.248 11.611 1.00 96.19 192 VAL A CA 1
ATOM 1578 C C . VAL A 1 192 ? -4.431 -5.211 12.045 1.00 96.19 192 VAL A C 1
ATOM 1580 O O . VAL A 1 192 ? -3.616 -5.486 12.928 1.00 96.19 192 VAL A O 1
ATOM 1583 N N . TYR A 1 193 ? -4.519 -4.007 11.479 1.00 97.19 193 TYR A N 1
ATOM 1584 C CA . TYR A 1 193 ? -3.727 -2.843 11.878 1.00 97.19 193 TYR A CA 1
ATOM 1585 C C . TYR A 1 193 ? -4.613 -1.800 12.549 1.00 97.19 193 TYR A C 1
ATOM 1587 O O . TYR A 1 193 ? -5.704 -1.521 12.067 1.00 97.19 193 TYR A O 1
ATOM 1595 N N . GLY A 1 194 ? -4.130 -1.183 13.624 1.00 97.19 194 GLY A N 1
ATOM 1596 C CA . GLY A 1 194 ? -4.849 -0.148 14.367 1.00 97.19 194 GLY A CA 1
ATOM 1597 C C . GLY A 1 194 ? -3.950 1.032 14.719 1.00 97.19 194 GLY A C 1
ATOM 1598 O O . GLY A 1 194 ? -2.729 0.974 14.538 1.00 97.19 194 GLY A O 1
ATOM 1599 N N . ASN A 1 195 ? -4.541 2.102 15.251 1.00 95.94 195 ASN A N 1
ATOM 1600 C CA . ASN A 1 195 ? -3.828 3.306 15.677 1.00 95.94 195 ASN A CA 1
ATOM 1601 C C . ASN A 1 195 ? -2.971 3.900 14.546 1.00 95.94 195 ASN A C 1
ATOM 1603 O O . ASN A 1 195 ? -1.826 4.287 14.778 1.00 95.94 195 ASN A O 1
ATOM 1607 N N . TYR A 1 196 ? -3.482 3.939 13.316 1.00 96.00 196 TYR A N 1
ATOM 1608 C CA . TYR A 1 196 ? -2.825 4.606 12.188 1.00 96.00 196 TYR A CA 1
ATOM 1609 C C . TYR A 1 196 ? -3.800 5.568 11.517 1.00 96.00 196 TYR A C 1
ATOM 1611 O O . TYR A 1 196 ? -5.014 5.421 11.615 1.00 96.00 196 TYR A O 1
ATOM 1619 N N . CYS A 1 197 ? -3.285 6.607 10.869 1.00 96.06 197 CYS A N 1
ATOM 1620 C CA . CYS A 1 197 ? -4.158 7.576 10.215 1.00 96.06 197 CYS A CA 1
ATOM 1621 C C . CYS A 1 197 ? -4.430 7.155 8.782 1.00 96.06 197 CYS A C 1
ATOM 1623 O O . CYS A 1 197 ? -3.499 6.822 8.056 1.00 96.06 197 CYS A O 1
ATOM 1625 N N . ILE A 1 198 ? -5.684 7.270 8.356 1.00 97.00 198 ILE A N 1
ATOM 1626 C CA . ILE A 1 198 ? -6.075 7.152 6.952 1.00 97.00 198 ILE A CA 1
ATOM 1627 C C . ILE A 1 198 ? -6.658 8.490 6.531 1.00 97.00 198 ILE A C 1
ATOM 1629 O O . ILE A 1 198 ? -7.556 9.009 7.199 1.00 97.00 198 ILE A O 1
ATOM 1633 N N . SER A 1 199 ? -6.154 9.048 5.432 1.00 96.00 199 SER A N 1
ATOM 1634 C CA . SER A 1 199 ? -6.633 10.327 4.917 1.00 96.00 199 SER A CA 1
ATOM 1635 C C . SER A 1 199 ? -8.143 10.271 4.653 1.00 96.00 199 SER A C 1
ATOM 1637 O O . SER A 1 199 ? -8.707 9.249 4.244 1.00 96.00 199 SER A O 1
ATOM 1639 N N . SER A 1 200 ? -8.831 11.384 4.902 1.00 94.94 200 SER A N 1
ATOM 1640 C CA . SER A 1 200 ? -10.240 11.539 4.532 1.00 94.94 200 SER A CA 1
ATOM 1641 C C . SER A 1 200 ? -10.445 11.636 3.020 1.00 94.94 200 SER A C 1
ATOM 1643 O O . SER A 1 200 ? -11.569 11.464 2.564 1.00 94.94 200 SER A O 1
ATOM 1645 N N . GLU A 1 201 ? -9.382 11.904 2.258 1.00 95.75 201 GLU A N 1
ATOM 1646 C CA . GLU A 1 201 ? -9.424 12.065 0.801 1.00 95.75 201 GLU A CA 1
ATOM 1647 C C . GLU A 1 201 ? -9.367 10.731 0.046 1.00 95.75 201 GLU A C 1
ATOM 1649 O O . GLU A 1 201 ? -9.727 10.681 -1.130 1.00 95.75 201 GLU A O 1
ATOM 1654 N N . VAL A 1 202 ? -8.964 9.637 0.709 1.00 97.62 202 VAL A N 1
ATOM 1655 C CA . VAL A 1 202 ? -8.945 8.319 0.063 1.00 97.62 202 VAL A CA 1
ATOM 1656 C C . VAL A 1 202 ? -10.359 7.827 -0.209 1.00 97.62 202 VAL A C 1
ATOM 1658 O O . VAL A 1 202 ? -11.276 8.017 0.599 1.00 97.62 202 VAL A O 1
ATOM 1661 N N . LYS A 1 203 ? -10.514 7.099 -1.312 1.00 97.75 203 LYS A N 1
ATOM 1662 C CA . LYS A 1 203 ? -11.758 6.429 -1.674 1.00 97.75 203 LYS A CA 1
ATOM 1663 C C . LYS A 1 203 ? -11.735 4.988 -1.148 1.00 97.75 203 LYS A C 1
ATOM 1665 O O . LYS A 1 203 ? -10.998 4.176 -1.703 1.00 97.75 203 LYS A O 1
ATOM 1670 N N . PRO A 1 204 ? -12.489 4.644 -0.088 1.00 97.88 204 PRO A N 1
ATOM 1671 C CA . PRO A 1 204 ? -12.473 3.291 0.457 1.00 97.88 204 PRO A CA 1
ATOM 1672 C C . PRO A 1 204 ? -13.110 2.293 -0.518 1.00 97.88 204 PRO A C 1
ATOM 1674 O O . PRO A 1 204 ? -14.110 2.601 -1.164 1.00 97.88 204 PRO A O 1
ATOM 1677 N N . LEU A 1 205 ? -12.529 1.097 -0.593 1.00 98.00 205 LEU A N 1
ATOM 1678 C CA . LEU A 1 205 ? -13.044 -0.048 -1.349 1.00 98.00 205 LEU A CA 1
ATOM 1679 C C . LEU A 1 205 ? -13.564 -1.134 -0.406 1.00 98.00 205 LEU A C 1
ATOM 1681 O O . LEU A 1 205 ? -14.656 -1.664 -0.614 1.00 98.00 205 LEU A O 1
ATOM 1685 N N . LEU A 1 206 ? -12.798 -1.418 0.653 1.00 98.31 206 LEU A N 1
ATOM 1686 C CA . LEU A 1 206 ? -13.126 -2.402 1.679 1.00 98.31 206 LEU A CA 1
ATOM 1687 C C . LEU A 1 206 ? -13.068 -1.778 3.075 1.00 98.31 206 LEU A C 1
ATOM 1689 O O . LEU A 1 206 ? -12.157 -1.002 3.379 1.00 98.31 206 LEU A O 1
ATOM 1693 N N . GLU A 1 207 ? -13.995 -2.172 3.943 1.00 98.31 207 GLU A N 1
ATOM 1694 C CA . GLU A 1 207 ? -14.028 -1.777 5.352 1.00 98.31 207 GLU A CA 1
ATOM 1695 C C . GLU A 1 207 ? -14.234 -2.973 6.292 1.00 98.31 207 GLU A C 1
ATOM 1697 O O . GLU A 1 207 ? -14.687 -4.042 5.884 1.00 98.31 207 GLU A O 1
ATOM 1702 N N . THR A 1 208 ? -13.944 -2.771 7.575 1.00 97.94 208 THR A N 1
ATOM 1703 C CA . THR A 1 208 ? -14.297 -3.680 8.667 1.00 97.94 208 THR A CA 1
ATOM 1704 C C . THR A 1 208 ? -14.814 -2.899 9.872 1.00 97.94 208 THR A C 1
ATOM 1706 O O . THR A 1 208 ? -14.470 -1.734 10.061 1.00 97.94 208 THR A O 1
ATOM 1709 N N . ASP A 1 209 ? -15.612 -3.562 10.710 1.00 97.19 209 ASP A N 1
ATOM 1710 C CA . ASP A 1 209 ? -16.023 -3.053 12.025 1.00 97.19 209 ASP A CA 1
ATOM 1711 C C . ASP A 1 209 ? -15.227 -3.725 13.167 1.00 97.19 209 ASP A C 1
ATOM 1713 O O . ASP A 1 209 ? -15.637 -3.682 14.329 1.00 97.19 209 ASP A O 1
ATOM 1717 N N . HIS A 1 210 ? -14.112 -4.403 12.856 1.00 97.25 210 HIS A N 1
ATOM 1718 C CA . HIS A 1 210 ? -13.289 -5.059 13.870 1.00 97.25 210 HIS A CA 1
ATOM 1719 C C . HIS A 1 210 ? -12.668 -4.018 14.825 1.00 97.25 210 HIS A C 1
ATOM 1721 O O . HIS A 1 210 ? -11.965 -3.122 14.364 1.00 97.25 210 HIS A O 1
ATOM 1727 N N . PRO A 1 211 ? -12.853 -4.133 16.155 1.00 96.88 211 PRO A N 1
ATOM 1728 C CA . PRO A 1 211 ? -12.505 -3.069 17.106 1.00 96.88 211 PRO A CA 1
ATOM 1729 C C . PRO A 1 211 ? -10.999 -2.807 17.255 1.00 96.88 211 PRO A C 1
ATOM 1731 O O . PRO A 1 211 ? -10.610 -1.765 17.769 1.00 96.88 211 PRO A O 1
ATOM 1734 N N . GLU A 1 212 ? -10.153 -3.754 16.844 1.00 96.81 212 GLU A N 1
ATOM 1735 C CA . GLU A 1 212 ? -8.685 -3.611 16.859 1.00 96.81 212 GLU A CA 1
ATOM 1736 C C . GLU A 1 212 ? -8.116 -3.168 15.498 1.00 96.81 212 GLU A C 1
ATOM 1738 O O . GLU A 1 212 ? -6.899 -3.079 15.352 1.00 96.81 212 GLU A O 1
ATOM 1743 N N . SER A 1 213 ? -8.981 -2.923 14.507 1.00 97.44 213 SER A N 1
ATOM 1744 C CA . SER A 1 213 ? -8.597 -2.474 13.169 1.00 97.44 213 SER A CA 1
ATOM 1745 C C . SER A 1 213 ? -8.991 -1.018 12.951 1.00 97.44 213 SER A C 1
ATOM 1747 O O . SER A 1 213 ? -10.051 -0.582 13.402 1.00 97.44 213 SER A O 1
ATOM 1749 N N . GLU A 1 214 ? -8.209 -0.286 12.162 1.00 96.94 214 GLU A N 1
ATOM 1750 C CA . GLU A 1 214 ? -8.757 0.876 11.472 1.00 96.94 214 GLU A CA 1
ATOM 1751 C C . GLU A 1 214 ? -9.835 0.433 10.483 1.00 96.94 214 GLU A C 1
ATOM 1753 O O . GLU A 1 214 ? -9.806 -0.670 9.927 1.00 96.94 214 GLU A O 1
ATOM 1758 N N . LYS A 1 215 ? -10.802 1.325 10.265 1.00 97.19 215 LYS A N 1
ATOM 1759 C CA . LYS A 1 215 ? -12.038 0.996 9.554 1.00 97.19 215 LYS A CA 1
ATOM 1760 C C . LYS A 1 215 ? -11.820 0.611 8.090 1.00 97.19 215 LYS A C 1
ATOM 1762 O O . LYS A 1 215 ? -12.535 -0.247 7.585 1.00 97.19 215 LYS A O 1
ATOM 1767 N N . LYS A 1 216 ? -10.887 1.264 7.389 1.00 97.88 216 LYS A N 1
ATOM 1768 C CA . LYS A 1 216 ? -10.663 1.062 5.946 1.00 97.88 216 LYS A CA 1
ATOM 1769 C C . LYS A 1 216 ? -9.533 0.053 5.745 1.00 97.88 216 LYS A C 1
ATOM 1771 O O . LYS A 1 216 ? -8.410 0.307 6.168 1.00 97.88 216 LYS A O 1
ATOM 1776 N N . LEU A 1 217 ? -9.838 -1.052 5.070 1.00 96.56 217 LEU A N 1
ATOM 1777 C CA . LEU A 1 217 ? -8.896 -2.140 4.783 1.00 96.56 217 LEU A CA 1
ATOM 1778 C C . LEU A 1 217 ? -8.228 -1.996 3.414 1.00 96.56 217 LEU A C 1
ATOM 1780 O O . LEU A 1 217 ? -7.086 -2.399 3.232 1.00 96.56 217 LEU A O 1
ATOM 1784 N N . ALA A 1 218 ? -8.944 -1.413 2.453 1.00 96.94 218 ALA A N 1
ATOM 1785 C CA . ALA A 1 218 ? -8.429 -1.114 1.126 1.00 96.94 218 ALA A CA 1
ATOM 1786 C C . ALA A 1 218 ? -9.049 0.183 0.619 1.00 96.94 218 ALA A C 1
ATOM 1788 O O . ALA A 1 218 ? -10.221 0.471 0.884 1.00 96.94 218 ALA A O 1
ATOM 1789 N N . TRP A 1 219 ? -8.272 0.964 -0.116 1.00 97.88 219 TRP A N 1
ATOM 1790 C CA . TRP A 1 219 ? -8.695 2.240 -0.669 1.00 97.88 219 TRP A CA 1
ATOM 1791 C C . TRP A 1 219 ? -7.898 2.562 -1.929 1.00 97.88 219 TRP A C 1
ATOM 1793 O O . TRP A 1 219 ? -6.885 1.931 -2.207 1.00 97.88 219 TRP A O 1
ATOM 1803 N N . VAL A 1 220 ? -8.375 3.559 -2.666 1.00 97.19 220 VAL A N 1
ATOM 1804 C CA . VAL A 1 220 ? -7.635 4.217 -3.742 1.00 97.19 220 VAL A CA 1
ATOM 1805 C C . VAL A 1 220 ? -7.284 5.623 -3.288 1.00 97.19 220 VAL A C 1
ATOM 1807 O O . VAL A 1 220 ? -8.130 6.326 -2.721 1.00 97.19 220 VAL A O 1
ATOM 1810 N N . ASN A 1 221 ? -6.057 6.049 -3.561 1.00 97.06 221 ASN A N 1
ATOM 1811 C CA . ASN A 1 221 ? -5.628 7.424 -3.375 1.00 97.06 221 ASN A CA 1
ATOM 1812 C C . ASN A 1 221 ? -5.133 8.028 -4.693 1.00 97.06 221 ASN A C 1
ATOM 1814 O O . ASN A 1 221 ? -4.529 7.359 -5.530 1.00 97.06 221 ASN A O 1
ATOM 1818 N N . LYS A 1 222 ? -5.386 9.324 -4.882 1.00 94.81 222 LYS A N 1
ATOM 1819 C CA . LYS A 1 222 ? -4.840 10.080 -6.012 1.00 94.81 222 LYS A CA 1
ATOM 1820 C C . LYS A 1 222 ? -3.756 10.999 -5.504 1.00 94.81 222 LYS A C 1
ATOM 1822 O O . LYS A 1 222 ? -3.987 11.794 -4.599 1.00 94.81 222 LYS A O 1
ATOM 1827 N N . TYR A 1 223 ? -2.585 10.908 -6.113 1.00 95.69 223 TYR A N 1
ATOM 1828 C CA . TYR A 1 223 ? -1.450 11.720 -5.720 1.00 95.69 223 TYR A CA 1
ATOM 1829 C C . TYR A 1 223 ? -0.620 12.079 -6.956 1.00 95.69 223 TYR A C 1
ATOM 1831 O O . TYR A 1 223 ? -0.139 11.208 -7.684 1.00 95.69 223 TYR A O 1
ATOM 1839 N N . LEU A 1 224 ? -0.461 13.385 -7.204 1.00 94.75 224 LEU A N 1
ATOM 1840 C CA . LEU A 1 224 ? 0.026 13.926 -8.480 1.00 94.75 224 LEU A CA 1
ATOM 1841 C C . LEU A 1 224 ? -0.820 13.394 -9.653 1.00 94.75 224 LEU A C 1
ATOM 1843 O O . LEU A 1 224 ? -2.043 13.499 -9.619 1.00 94.75 224 LEU A O 1
ATOM 1847 N N . ASN A 1 225 ? -0.182 12.827 -10.678 1.00 94.00 225 ASN A N 1
ATOM 1848 C CA . ASN A 1 225 ? -0.869 12.188 -11.803 1.00 94.00 225 ASN A CA 1
ATOM 1849 C C . ASN A 1 225 ? -1.078 10.680 -11.574 1.00 94.00 225 ASN A C 1
ATOM 1851 O O . ASN A 1 225 ? -1.643 10.003 -12.433 1.00 94.00 225 ASN A O 1
ATOM 1855 N N . GLY A 1 226 ? -0.593 10.155 -10.446 1.00 87.00 226 GLY A N 1
ATOM 1856 C CA . GLY A 1 226 ? -0.681 8.754 -10.073 1.00 87.00 226 GLY A CA 1
ATOM 1857 C C . GLY A 1 226 ? -1.997 8.425 -9.378 1.00 87.00 226 GLY A C 1
ATOM 1858 O O . GLY A 1 226 ? -2.616 9.256 -8.710 1.00 87.00 226 GLY A O 1
ATOM 1859 N N . GLU A 1 227 ? -2.396 7.172 -9.528 1.00 87.25 227 GLU A N 1
ATOM 1860 C CA . GLU A 1 227 ? -3.470 6.547 -8.769 1.00 87.25 227 GLU A CA 1
ATOM 1861 C C . GLU A 1 227 ? -2.882 5.290 -8.144 1.00 87.25 227 GLU A C 1
ATOM 1863 O O . GLU A 1 227 ? -2.241 4.501 -8.854 1.00 87.25 227 GLU A O 1
ATOM 1868 N N . VAL A 1 228 ? -3.032 5.185 -6.826 1.00 87.25 228 VAL A N 1
ATOM 1869 C CA . VAL A 1 228 ? -2.390 4.171 -5.989 1.00 87.25 228 VAL A CA 1
ATOM 1870 C C . VAL A 1 228 ? -3.361 3.489 -5.044 1.00 87.25 228 VAL A C 1
ATOM 1872 O O . VAL A 1 228 ? -4.415 4.102 -4.747 1.00 87.25 228 VAL A O 1
#